Protein AF-A0A2G6LI74-F1 (afdb_monomer_lite)

Radius of gyration: 21.2 Å; chains: 1; bounding box: 73×62×39 Å

Sequence (199 aa):
MNKGLIIKKLVAVVMVAILTLSGVTACNYDTRSSGRSGTYQDDYLENPINEDFLQYENALMTSNQVLDLMIAKDAKKIADDYVLEEIKPLLTEADIAKVIKEAEAKYGKIVGYKPMQWGFEPRVENGKRDKTEFNKIIAEKYGDKKAGKKIPILFSVKIVEHENALVNYWFQFPADGEYTKLLGVFYKEKVGTRNVGQF

Foldseek 3Di:
DDPVVVVVVVVVVVVVVVPPPPPPPPLPLDPDAKDWPDDPQDLQDADADDPVCPLCVLLLVLVVVVVVCLLVLVLVCCLPFAADPLCSVVCDSVNSSCQSVVCCVVQNHFPWFDSRTKIKGKDKDQLVPDPPPLLVSQLVPQADPVVHSIFIKMWIWTFTDHPWATKIKTFIAGSPSNNRHTNDIHIDGDDDDDTPPDD

pLDDT: mean 79.66, std 21.57, range [34.22, 98.75]

Structure (mmCIF, N/CA/C/O backbone):
data_AF-A0A2G6LI74-F1
#
_entry.id   AF-A0A2G6LI74-F1
#
loop_
_atom_site.group_PDB
_atom_site.id
_atom_site.type_symbol
_atom_site.label_atom_id
_atom_site.label_alt_id
_atom_site.label_comp_id
_atom_site.label_asym_id
_atom_site.label_entity_id
_atom_site.label_seq_id
_atom_site.pdbx_PDB_ins_code
_atom_site.Cartn_x
_atom_site.Cartn_y
_atom_site.Cartn_z
_atom_site.occupancy
_atom_site.B_iso_or_equiv
_atom_site.auth_seq_id
_atom_site.auth_comp_id
_atom_site.auth_asym_id
_atom_site.auth_atom_id
_atom_site.pdbx_PDB_model_num
ATOM 1 N N . MET A 1 1 ? 43.984 -43.720 -13.160 1.00 49.66 1 MET A N 1
ATOM 2 C CA . MET A 1 1 ? 42.739 -42.917 -13.235 1.00 49.66 1 MET A CA 1
ATOM 3 C C . MET A 1 1 ? 42.897 -41.681 -12.360 1.00 49.66 1 MET A C 1
ATOM 5 O O . MET A 1 1 ? 43.011 -41.808 -11.148 1.00 49.66 1 MET A O 1
ATOM 9 N N . ASN A 1 2 ? 43.031 -40.508 -12.979 1.00 43.56 2 ASN A N 1
ATOM 10 C CA . ASN A 1 2 ? 43.544 -39.299 -12.333 1.00 43.56 2 ASN A CA 1
ATOM 11 C C . ASN A 1 2 ? 42.385 -38.458 -11.759 1.00 43.56 2 ASN A C 1
ATOM 13 O O . ASN A 1 2 ? 41.713 -37.733 -12.494 1.00 43.56 2 ASN A O 1
ATOM 17 N N . LYS A 1 3 ? 42.120 -38.587 -10.449 1.00 45.56 3 LYS A N 1
ATOM 18 C CA . LYS A 1 3 ? 40.975 -37.958 -9.753 1.00 45.56 3 LYS A CA 1
ATOM 19 C C . LYS A 1 3 ? 40.964 -36.418 -9.842 1.00 45.56 3 LYS A C 1
ATOM 21 O O . LYS A 1 3 ? 39.904 -35.814 -9.726 1.00 45.56 3 LYS A O 1
ATOM 26 N N . GLY A 1 4 ? 42.104 -35.784 -10.134 1.00 43.94 4 GLY A N 1
ATOM 27 C CA . GLY A 1 4 ? 42.213 -34.327 -10.301 1.00 43.94 4 GLY A CA 1
ATOM 28 C C . GLY A 1 4 ? 41.648 -33.768 -11.616 1.00 43.94 4 GLY A C 1
ATOM 29 O O . GLY A 1 4 ? 41.338 -32.580 -11.687 1.00 43.94 4 GLY A O 1
ATOM 30 N N . LEU A 1 5 ? 41.476 -34.595 -12.657 1.00 44.22 5 LEU A N 1
ATOM 31 C CA . LEU A 1 5 ? 40.984 -34.126 -13.963 1.00 44.22 5 LEU A CA 1
ATOM 32 C C . LEU A 1 5 ? 39.447 -34.032 -14.018 1.00 44.22 5 LEU A C 1
ATOM 34 O O . LEU A 1 5 ? 38.901 -33.230 -14.771 1.00 44.22 5 LEU A O 1
ATOM 38 N N . ILE A 1 6 ? 38.752 -34.822 -13.194 1.00 49.47 6 ILE A N 1
ATOM 39 C CA . ILE A 1 6 ? 37.282 -34.862 -13.137 1.00 49.47 6 ILE A CA 1
ATOM 40 C C . ILE A 1 6 ? 36.734 -33.618 -12.417 1.00 49.47 6 ILE A C 1
ATOM 42 O O . ILE A 1 6 ? 35.756 -33.027 -12.867 1.00 49.47 6 ILE A O 1
ATOM 46 N N . ILE A 1 7 ? 37.421 -33.145 -11.371 1.00 51.16 7 ILE A N 1
ATOM 47 C CA . ILE A 1 7 ? 36.993 -31.977 -10.582 1.00 51.16 7 ILE A CA 1
ATOM 48 C C . ILE A 1 7 ? 37.078 -30.681 -11.407 1.00 51.16 7 ILE A C 1
ATOM 50 O O . ILE A 1 7 ? 36.174 -29.853 -11.346 1.00 51.16 7 ILE A O 1
ATOM 54 N N . LYS A 1 8 ? 38.101 -30.525 -12.262 1.00 42.38 8 LYS A N 1
ATOM 55 C CA . LYS A 1 8 ? 38.238 -29.328 -13.116 1.00 42.38 8 LYS A CA 1
ATOM 56 C C . LYS A 1 8 ? 37.152 -29.221 -14.193 1.00 42.38 8 LYS A C 1
ATOM 58 O O . LYS A 1 8 ? 36.746 -28.112 -14.524 1.00 42.38 8 LYS A O 1
ATOM 63 N N . LYS A 1 9 ? 36.647 -30.350 -14.710 1.00 45.62 9 LYS A N 1
ATOM 64 C CA . LYS A 1 9 ? 35.526 -30.350 -15.666 1.00 45.62 9 LYS A CA 1
ATOM 65 C C . LYS A 1 9 ? 34.184 -30.062 -14.988 1.00 45.62 9 LYS A C 1
ATOM 67 O O . LYS A 1 9 ? 33.362 -29.378 -15.583 1.00 45.62 9 LYS A O 1
ATOM 72 N N . LEU A 1 10 ? 33.988 -30.505 -13.743 1.00 40.69 10 LEU A N 1
ATOM 73 C CA . LEU A 1 10 ? 32.755 -30.230 -12.997 1.00 40.69 10 LEU A CA 1
ATOM 74 C C . LEU A 1 10 ? 32.614 -28.739 -12.637 1.00 40.69 10 LEU A C 1
ATOM 76 O O . LEU A 1 10 ? 31.537 -28.171 -12.779 1.00 40.69 10 LEU A O 1
ATOM 80 N N . VAL A 1 11 ? 33.714 -28.080 -12.251 1.00 45.00 11 VAL A N 1
ATOM 81 C CA . VAL A 1 11 ? 33.708 -26.645 -11.899 1.00 45.00 11 VAL A CA 1
ATOM 82 C C . VAL A 1 11 ? 33.488 -25.750 -13.128 1.00 45.00 11 VAL A C 1
ATOM 84 O O . VAL A 1 11 ? 32.795 -24.740 -13.034 1.00 45.00 11 VAL A O 1
ATOM 87 N N . ALA A 1 12 ? 34.000 -26.138 -14.300 1.00 41.34 12 ALA A N 1
ATOM 88 C CA . ALA A 1 12 ? 33.766 -25.393 -15.539 1.00 41.34 12 ALA A CA 1
ATOM 89 C C . ALA A 1 12 ? 32.308 -25.496 -16.032 1.00 41.34 12 ALA A C 1
ATOM 91 O O . ALA A 1 12 ? 31.768 -24.517 -16.537 1.00 41.34 12 ALA A O 1
ATOM 92 N N . VAL A 1 13 ? 31.643 -26.643 -15.842 1.00 40.59 13 VAL A N 1
ATOM 93 C CA . VAL A 1 13 ? 30.227 -26.816 -16.225 1.00 40.59 13 VAL A CA 1
ATOM 94 C C . VAL A 1 13 ? 29.290 -26.035 -15.294 1.00 40.59 13 VAL A C 1
ATOM 96 O O . VAL A 1 13 ? 28.306 -25.469 -15.762 1.00 40.59 13 VAL A O 1
ATOM 99 N N . VAL A 1 14 ? 29.623 -25.913 -14.004 1.00 40.91 14 VAL A N 1
ATOM 100 C CA . VAL A 1 14 ? 28.821 -25.122 -13.052 1.00 40.91 14 VAL A CA 1
ATOM 101 C C . VAL A 1 14 ? 28.995 -23.612 -13.265 1.00 40.91 14 VAL A C 1
ATOM 103 O O . VAL A 1 14 ? 28.024 -22.877 -13.129 1.00 40.91 14 VAL A O 1
ATOM 106 N N . MET A 1 15 ? 30.172 -23.126 -13.683 1.00 34.81 15 MET A N 1
ATOM 107 C CA . MET A 1 15 ? 30.340 -21.694 -13.994 1.00 34.81 15 MET A CA 1
ATOM 108 C C . MET A 1 15 ? 29.714 -21.262 -15.328 1.00 34.81 15 MET A C 1
ATOM 110 O O . MET A 1 15 ? 29.297 -20.113 -15.450 1.00 34.81 15 MET A O 1
ATOM 114 N N . VAL A 1 16 ? 29.601 -22.153 -16.317 1.00 36.91 16 VAL A N 1
ATOM 115 C CA . VAL A 1 16 ? 28.959 -21.819 -17.605 1.00 36.91 16 VAL A CA 1
ATOM 116 C C . VAL A 1 16 ? 27.426 -21.844 -17.504 1.00 36.91 16 VAL A C 1
ATOM 118 O O . VAL A 1 16 ? 26.759 -21.133 -18.249 1.00 36.91 16 VAL A O 1
ATOM 121 N N . ALA A 1 17 ? 26.855 -22.557 -16.527 1.00 36.78 17 ALA A N 1
ATOM 122 C CA . ALA A 1 17 ? 25.413 -22.552 -16.260 1.00 36.78 17 ALA A CA 1
ATOM 123 C C . ALA A 1 17 ? 24.906 -21.289 -15.527 1.00 36.78 17 ALA A C 1
ATOM 125 O O . ALA A 1 17 ? 23.700 -21.075 -15.449 1.00 36.78 17 ALA A O 1
ATOM 126 N N . ILE A 1 18 ? 25.798 -20.436 -15.009 1.00 41.16 18 ILE A N 1
ATOM 127 C CA . ILE A 1 18 ? 25.421 -19.206 -14.282 1.00 41.16 18 ILE A CA 1
ATOM 128 C C . ILE A 1 18 ? 25.365 -17.979 -15.219 1.00 41.16 18 ILE A C 1
ATOM 130 O O . ILE A 1 18 ? 24.846 -16.930 -14.851 1.00 41.16 18 ILE A O 1
ATOM 134 N N . LEU A 1 19 ? 25.818 -18.103 -16.471 1.00 38.78 19 LEU A N 1
ATOM 135 C CA . LEU A 1 19 ? 25.937 -16.978 -17.412 1.00 38.78 19 LEU A CA 1
ATOM 136 C C . LEU A 1 19 ? 24.767 -16.809 -18.401 1.00 38.78 19 LEU A C 1
ATOM 138 O O . LEU A 1 19 ? 24.877 -16.012 -19.328 1.00 38.78 19 LEU A O 1
ATOM 142 N N . THR A 1 20 ? 23.632 -17.489 -18.202 1.00 43.81 20 THR A N 1
ATOM 143 C CA . THR A 1 20 ? 22.445 -17.349 -19.077 1.00 43.81 20 THR A CA 1
ATOM 144 C C . THR A 1 20 ? 21.156 -16.934 -18.360 1.00 43.81 20 THR A C 1
ATOM 146 O O . THR A 1 20 ? 20.076 -17.131 -18.909 1.00 43.81 20 THR A O 1
ATOM 149 N N . LEU A 1 21 ? 21.237 -16.336 -17.165 1.00 42.12 21 LEU A N 1
ATOM 150 C CA . LEU A 1 21 ? 20.074 -15.733 -16.486 1.00 42.12 21 LEU A CA 1
ATOM 151 C C . LEU A 1 21 ? 20.145 -14.211 -16.320 1.00 42.12 21 LEU A C 1
ATOM 153 O O . LEU A 1 21 ? 19.302 -13.628 -15.652 1.00 42.12 21 LEU A O 1
ATOM 157 N N . SER A 1 22 ? 21.042 -13.528 -17.030 1.00 45.06 22 SER A N 1
ATOM 158 C CA . SER A 1 22 ? 20.782 -12.147 -17.451 1.00 45.06 22 SER A CA 1
ATOM 159 C C . SER A 1 22 ? 19.896 -12.170 -18.698 1.00 45.06 22 SER A C 1
ATOM 161 O O . SER A 1 22 ? 20.234 -11.638 -19.756 1.00 45.06 22 SER A O 1
ATOM 163 N N . GLY A 1 23 ? 18.740 -12.831 -18.563 1.00 39.72 23 GLY A N 1
ATOM 164 C CA . GLY A 1 23 ? 17.601 -12.537 -19.404 1.00 39.72 23 GLY A CA 1
ATOM 165 C C . GLY A 1 23 ? 17.366 -11.049 -19.247 1.00 39.72 23 GLY A C 1
ATOM 166 O O . GLY A 1 23 ? 17.042 -10.573 -18.165 1.00 39.72 23 GLY A O 1
ATOM 167 N N . VAL A 1 24 ? 17.644 -10.314 -20.314 1.00 43.12 24 VAL A N 1
ATOM 168 C CA . VAL A 1 24 ? 17.207 -8.943 -20.483 1.00 43.12 24 VAL A CA 1
ATOM 169 C C . VAL A 1 24 ? 15.693 -8.993 -20.307 1.00 43.12 24 VAL A C 1
ATOM 171 O O . VAL A 1 24 ? 14.967 -9.295 -21.252 1.00 43.12 24 VAL A O 1
ATOM 174 N N . THR A 1 25 ? 15.208 -8.747 -19.090 1.00 47.75 25 THR A N 1
ATOM 175 C CA . THR A 1 25 ? 13.858 -8.254 -18.867 1.00 47.75 25 THR A CA 1
ATOM 176 C C . THR A 1 25 ? 13.850 -6.892 -19.532 1.00 47.75 25 THR A C 1
ATOM 178 O O . THR A 1 25 ? 14.105 -5.850 -18.937 1.00 47.75 25 THR A O 1
ATOM 181 N N . ALA A 1 26 ? 13.623 -6.898 -20.845 1.00 38.06 26 ALA A N 1
ATOM 182 C CA . ALA A 1 26 ? 12.977 -5.773 -21.467 1.00 38.06 26 ALA A CA 1
ATOM 183 C C . ALA A 1 26 ? 11.691 -5.615 -20.659 1.00 38.06 26 ALA A C 1
ATOM 185 O O . ALA A 1 26 ? 10.812 -6.472 -20.742 1.00 38.06 26 ALA A O 1
ATOM 186 N N . CYS A 1 27 ? 11.650 -4.604 -19.787 1.00 42.34 27 CYS A N 1
ATOM 187 C CA . CYS A 1 27 ? 10.440 -4.180 -19.109 1.00 42.34 27 CYS A CA 1
ATOM 188 C C . CYS A 1 27 ? 9.426 -3.875 -20.214 1.00 42.34 27 CYS A C 1
ATOM 190 O O . CYS A 1 27 ? 9.388 -2.767 -20.752 1.00 42.34 27 CYS A O 1
ATOM 192 N N . ASN A 1 28 ? 8.654 -4.882 -20.618 1.00 41.22 28 ASN A N 1
ATOM 193 C CA . ASN A 1 28 ? 7.446 -4.685 -21.384 1.00 41.22 28 ASN A CA 1
ATOM 194 C C . ASN A 1 28 ? 6.491 -4.039 -20.394 1.00 41.22 28 ASN A C 1
ATOM 196 O O . ASN A 1 28 ? 5.779 -4.716 -19.659 1.00 41.22 28 ASN A O 1
ATOM 200 N N . TYR A 1 29 ? 6.571 -2.712 -20.311 1.00 48.19 29 TYR A N 1
ATOM 201 C CA . TYR A 1 29 ? 5.593 -1.911 -19.608 1.00 48.19 29 TYR A CA 1
ATOM 202 C C . TYR A 1 29 ? 4.276 -2.108 -20.330 1.00 48.19 29 TYR A C 1
ATOM 204 O O . TYR A 1 29 ? 4.008 -1.476 -21.355 1.00 48.19 29 TYR A O 1
ATOM 212 N N . ASP A 1 30 ? 3.496 -3.057 -19.828 1.00 48.75 30 ASP A N 1
ATOM 213 C CA . ASP A 1 30 ? 2.191 -3.305 -20.379 1.00 48.75 30 ASP A CA 1
ATOM 214 C C . ASP A 1 30 ? 1.309 -2.098 -20.064 1.00 48.75 30 ASP A C 1
ATOM 216 O O . ASP A 1 30 ? 1.132 -1.700 -18.913 1.00 48.75 30 ASP A O 1
ATOM 220 N N . THR A 1 31 ? 0.802 -1.475 -21.122 1.00 48.94 31 THR A N 1
ATOM 221 C CA . THR A 1 31 ? -0.166 -0.375 -21.030 1.00 48.94 31 THR A CA 1
ATOM 222 C C . THR A 1 31 ? -1.597 -0.904 -20.910 1.00 48.94 31 THR A C 1
ATOM 224 O O . THR A 1 31 ? -2.543 -0.134 -21.090 1.00 48.94 31 THR A O 1
ATOM 227 N N . ARG A 1 32 ? -1.755 -2.210 -20.619 1.00 56.47 32 ARG A N 1
ATOM 228 C CA . ARG A 1 32 ? -3.017 -2.884 -20.294 1.00 56.47 32 ARG A CA 1
ATOM 229 C C . ARG A 1 32 ? -3.910 -2.012 -19.414 1.00 56.47 32 ARG A C 1
ATOM 231 O O . ARG A 1 32 ? -3.464 -1.351 -18.479 1.00 56.47 32 ARG A O 1
ATOM 238 N N . SER A 1 33 ? -5.200 -2.036 -19.738 1.00 75.88 33 SER A N 1
ATOM 239 C CA . SER A 1 33 ? -6.256 -1.410 -18.949 1.00 75.88 33 SER A CA 1
ATOM 240 C C . SER A 1 33 ? -6.237 -1.922 -17.511 1.00 75.88 33 SER A C 1
ATOM 242 O O . SER A 1 33 ? -5.898 -3.078 -17.265 1.00 75.88 33 SER A O 1
ATOM 244 N N . SER A 1 34 ? -6.635 -1.073 -16.566 1.00 88.62 34 SER A N 1
ATOM 245 C CA . SER A 1 34 ? -6.820 -1.475 -15.174 1.00 88.62 34 SER A CA 1
ATOM 246 C C . SER A 1 34 ? -7.770 -2.668 -15.031 1.00 88.62 34 SER A C 1
ATOM 248 O O . SER A 1 34 ? -8.672 -2.869 -15.845 1.00 88.62 34 SER A O 1
ATOM 250 N N . GLY A 1 35 ? -7.581 -3.444 -13.967 1.00 91.25 35 GLY A N 1
ATOM 251 C CA . GLY A 1 35 ? -8.413 -4.596 -13.627 1.00 91.25 35 GLY A CA 1
ATOM 252 C C . GLY A 1 35 ? -8.704 -4.660 -12.139 1.00 91.25 35 GLY A C 1
ATOM 253 O O . GLY A 1 35 ? -8.043 -4.001 -11.341 1.00 91.25 35 GLY A O 1
ATOM 254 N N . ARG A 1 36 ? -9.710 -5.443 -11.756 1.00 93.56 36 ARG A N 1
ATOM 255 C CA . ARG A 1 36 ? -10.049 -5.690 -10.353 1.00 93.56 36 ARG A CA 1
ATOM 256 C C . ARG A 1 36 ? -10.711 -7.048 -10.181 1.00 93.56 36 ARG A C 1
ATOM 258 O O . ARG A 1 36 ? -11.301 -7.568 -11.127 1.00 93.56 36 ARG A O 1
ATOM 265 N N . SER A 1 37 ? -10.672 -7.572 -8.965 1.00 92.50 37 SER A N 1
ATOM 266 C CA . SER A 1 37 ? -11.568 -8.635 -8.545 1.00 92.50 37 SER A CA 1
ATOM 267 C C . SER A 1 37 ? -12.996 -8.095 -8.411 1.00 92.50 37 SER A C 1
ATOM 269 O O . SER A 1 37 ? -13.224 -6.963 -7.986 1.00 92.50 37 SER A O 1
ATOM 271 N N . GLY A 1 38 ? -13.974 -8.92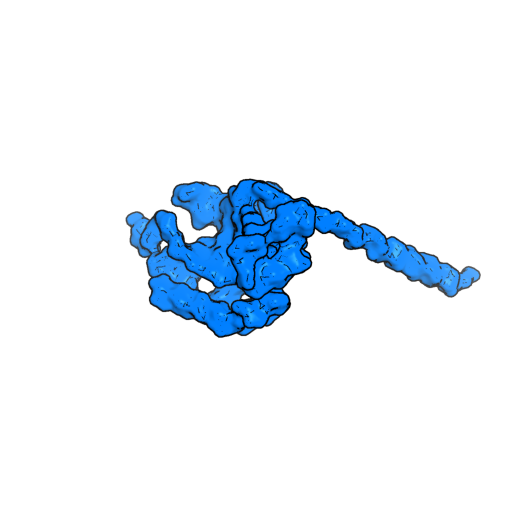3 -8.776 1.00 89.00 38 GLY A N 1
ATOM 272 C CA . GLY A 1 38 ? -15.384 -8.552 -8.701 1.00 89.00 38 GLY A CA 1
ATOM 273 C C . GLY A 1 38 ? -15.857 -7.693 -9.875 1.00 89.00 38 GLY A C 1
ATOM 274 O O . GLY A 1 38 ? -15.312 -7.737 -10.975 1.00 89.00 38 GLY A O 1
ATOM 275 N N . THR A 1 39 ? -16.934 -6.952 -9.645 1.00 85.00 39 THR A N 1
ATOM 276 C CA . THR A 1 39 ? -17.644 -6.149 -10.650 1.00 85.00 39 THR A CA 1
ATOM 277 C C . THR A 1 39 ? -17.624 -4.672 -10.265 1.00 85.00 39 THR A C 1
ATOM 279 O O . THR A 1 39 ? -17.162 -4.301 -9.191 1.00 85.00 39 THR A O 1
ATOM 282 N N . TYR A 1 40 ? -18.157 -3.796 -11.118 1.00 77.81 40 TYR A N 1
ATOM 283 C CA . TYR A 1 40 ? -18.343 -2.388 -10.747 1.00 77.81 40 TYR A CA 1
ATOM 284 C C . TYR A 1 40 ? -19.369 -2.194 -9.621 1.00 77.81 40 TYR A C 1
ATOM 286 O O . TYR A 1 40 ? -19.317 -1.192 -8.913 1.00 77.81 40 TYR A O 1
ATOM 294 N N . GLN A 1 41 ? -20.317 -3.120 -9.482 1.00 80.62 41 GLN A N 1
ATOM 295 C CA . GLN A 1 41 ? -21.372 -3.077 -8.473 1.00 80.62 41 GLN A CA 1
ATOM 296 C C . GLN A 1 41 ? -20.890 -3.620 -7.123 1.00 80.62 41 GLN A C 1
ATOM 298 O O . GLN A 1 41 ? -21.303 -3.115 -6.078 1.00 80.62 41 GLN A O 1
ATOM 303 N N . ASP A 1 42 ? -20.014 -4.624 -7.160 1.00 86.00 42 ASP A N 1
ATOM 304 C CA . ASP A 1 42 ? -19.393 -5.240 -5.991 1.00 86.00 42 ASP A CA 1
ATOM 305 C C . ASP A 1 42 ? -17.938 -5.612 -6.300 1.00 86.00 42 ASP A C 1
ATOM 307 O O . ASP A 1 42 ? -17.657 -6.630 -6.938 1.00 86.00 42 ASP A O 1
ATOM 311 N N . ASP A 1 43 ? -17.024 -4.742 -5.880 1.00 86.00 43 ASP A N 1
ATOM 312 C CA . ASP A 1 43 ? -15.577 -4.881 -6.027 1.00 86.00 43 ASP A CA 1
ATOM 313 C C . ASP A 1 43 ? -14.895 -5.410 -4.753 1.00 86.00 43 ASP A C 1
ATOM 315 O O . ASP A 1 43 ? -13.688 -5.661 -4.757 1.00 86.00 43 ASP A O 1
ATOM 319 N N . TYR A 1 44 ? -15.650 -5.657 -3.673 1.00 91.56 44 TYR A N 1
ATOM 320 C CA . TYR A 1 44 ? -15.128 -6.245 -2.436 1.00 91.56 44 TYR A CA 1
ATOM 321 C C . TYR A 1 44 ? -15.265 -7.774 -2.436 1.00 91.56 44 TYR A C 1
ATOM 323 O O . TYR A 1 44 ? -15.817 -8.391 -1.523 1.00 91.56 44 TYR A O 1
ATOM 331 N N . LEU A 1 45 ? -14.728 -8.406 -3.480 1.00 92.44 45 LEU A N 1
ATOM 332 C CA . LEU A 1 45 ? -14.804 -9.851 -3.690 1.00 92.44 45 LEU A CA 1
ATOM 333 C C . LEU A 1 45 ? -13.419 -10.477 -3.806 1.00 92.44 45 LEU A C 1
ATOM 335 O O . LEU A 1 45 ? -12.505 -9.898 -4.395 1.00 92.44 45 LEU A O 1
ATOM 339 N N . GLU A 1 46 ? -13.292 -11.688 -3.271 1.00 92.81 46 GLU A N 1
ATOM 340 C CA . GLU A 1 46 ? -12.118 -12.530 -3.479 1.00 92.81 46 GLU A CA 1
ATOM 341 C C . GLU A 1 46 ? -12.231 -13.246 -4.812 1.00 92.81 46 GLU A C 1
ATOM 343 O O . GLU A 1 46 ? -13.224 -13.922 -5.062 1.00 92.81 46 GLU A O 1
ATOM 348 N N . ASN A 1 47 ? -11.213 -13.099 -5.656 1.00 91.88 47 ASN A N 1
ATOM 349 C CA . ASN A 1 47 ? -11.098 -13.842 -6.901 1.00 91.88 47 ASN A CA 1
ATOM 350 C C . ASN A 1 47 ? -9.625 -14.130 -7.195 1.00 91.88 47 ASN A C 1
ATOM 352 O O . ASN A 1 47 ? -8.778 -13.276 -6.922 1.00 91.88 47 ASN A O 1
ATOM 356 N N . PRO A 1 48 ? -9.304 -15.288 -7.795 1.00 92.88 48 PRO A N 1
ATOM 357 C CA . PRO A 1 48 ? -7.958 -15.518 -8.297 1.00 92.88 48 PRO A CA 1
ATOM 358 C C . PRO A 1 48 ? -7.577 -14.414 -9.290 1.00 92.88 48 PRO A C 1
ATOM 360 O O . PRO A 1 48 ? -8.428 -13.877 -10.008 1.00 92.88 48 PRO A O 1
ATOM 363 N N . ILE A 1 49 ? -6.295 -14.058 -9.314 1.00 93.06 49 ILE A N 1
ATOM 364 C CA . ILE A 1 49 ? -5.769 -13.153 -10.334 1.00 93.06 49 ILE A CA 1
ATOM 365 C C . ILE A 1 49 ? -5.899 -13.866 -11.683 1.00 93.06 49 ILE A C 1
ATOM 367 O O . ILE A 1 49 ? -5.525 -15.031 -11.815 1.00 93.06 49 ILE A O 1
ATOM 371 N N . ASN A 1 50 ? -6.482 -13.188 -12.669 1.00 87.81 50 ASN A N 1
ATOM 372 C CA . ASN A 1 50 ? -6.618 -13.750 -14.009 1.00 87.81 50 ASN A CA 1
ATOM 373 C C . ASN A 1 50 ? -5.281 -13.669 -14.774 1.00 87.81 50 ASN A C 1
ATOM 375 O O . ASN A 1 50 ? -4.381 -12.921 -14.392 1.00 87.81 50 ASN A O 1
ATOM 379 N N . GLU A 1 51 ? -5.170 -14.406 -15.880 1.00 89.94 51 GLU A N 1
ATOM 380 C CA . GLU A 1 51 ? -3.943 -14.459 -16.692 1.00 89.94 51 GLU A CA 1
ATOM 381 C C . GLU A 1 51 ? -3.455 -13.079 -17.159 1.00 89.94 51 GLU A C 1
ATOM 383 O O . GLU A 1 51 ? -2.249 -12.854 -17.262 1.00 89.94 51 GLU A O 1
ATOM 388 N N . ASP A 1 52 ? -4.368 -12.124 -17.359 1.00 88.31 52 ASP A N 1
ATOM 389 C CA . ASP A 1 52 ? -4.028 -10.777 -17.818 1.00 88.31 52 ASP A CA 1
ATOM 390 C C . ASP A 1 52 ? -3.285 -9.938 -16.766 1.00 88.31 52 ASP A C 1
ATOM 392 O O . ASP A 1 52 ? -2.599 -8.971 -17.126 1.00 88.31 52 ASP A O 1
ATOM 396 N N . PHE A 1 53 ? -3.411 -10.303 -15.486 1.00 92.12 53 PHE A N 1
ATOM 397 C CA . PHE A 1 53 ? -2.851 -9.579 -14.345 1.00 92.12 53 PHE A CA 1
ATOM 398 C C . PHE A 1 53 ? -1.889 -10.416 -13.491 1.00 92.12 53 PHE A C 1
ATOM 400 O O . PHE A 1 53 ? -1.409 -9.910 -12.477 1.00 92.12 53 PHE A O 1
ATOM 407 N N . LEU A 1 54 ? -1.558 -11.655 -13.887 1.00 93.19 54 LEU A N 1
ATOM 408 C CA . LEU A 1 54 ? -0.648 -12.531 -13.129 1.00 93.19 54 LEU A CA 1
ATOM 409 C C . LEU A 1 54 ? 0.708 -11.875 -12.835 1.00 93.19 54 LEU A C 1
ATOM 411 O O . LEU A 1 54 ? 1.265 -12.091 -11.763 1.00 93.19 54 LEU A O 1
ATOM 415 N N . GLN A 1 55 ? 1.208 -11.006 -13.722 1.00 92.31 55 GLN A N 1
ATOM 416 C CA . GLN A 1 55 ? 2.453 -10.268 -13.475 1.00 92.31 55 GLN A CA 1
ATOM 417 C C . GLN A 1 55 ? 2.422 -9.353 -12.230 1.00 92.31 55 GLN A C 1
ATOM 419 O O . GLN A 1 55 ? 3.468 -8.868 -11.812 1.00 92.31 55 GLN A O 1
ATOM 424 N N . TYR A 1 56 ? 1.249 -9.088 -11.646 1.00 95.00 56 TYR A N 1
ATOM 425 C CA . TYR A 1 56 ? 1.075 -8.233 -10.467 1.00 95.00 56 TYR A CA 1
ATOM 426 C C . TYR A 1 56 ? 0.811 -9.022 -9.174 1.00 95.00 56 TYR A C 1
ATOM 428 O O . TYR A 1 56 ? 0.479 -8.424 -8.151 1.00 95.00 56 TYR A O 1
ATOM 436 N N . GLU A 1 57 ? 0.976 -10.348 -9.179 1.00 96.06 57 GLU A N 1
ATOM 437 C CA . GLU A 1 57 ? 0.777 -11.194 -7.994 1.00 96.06 57 GLU A CA 1
ATOM 438 C C . GLU A 1 57 ? 1.603 -10.726 -6.787 1.00 96.06 57 GLU A C 1
ATOM 440 O O . GLU A 1 57 ? 1.060 -10.543 -5.694 1.00 96.06 57 GLU A O 1
ATOM 445 N N . ASN A 1 58 ? 2.884 -10.413 -6.996 1.00 97.81 58 ASN A N 1
ATOM 446 C CA . ASN A 1 58 ? 3.739 -9.878 -5.936 1.00 97.81 58 ASN A CA 1
ATOM 447 C C . ASN A 1 58 ? 3.202 -8.560 -5.364 1.00 97.81 58 ASN A C 1
ATOM 449 O O . ASN A 1 58 ? 3.247 -8.363 -4.153 1.00 97.81 58 ASN A O 1
ATOM 453 N N . ALA A 1 59 ? 2.618 -7.689 -6.196 1.00 97.81 59 ALA A N 1
ATOM 454 C CA . ALA A 1 59 ? 2.026 -6.440 -5.724 1.00 97.81 59 ALA A CA 1
ATOM 455 C C . ALA A 1 59 ? 0.858 -6.705 -4.761 1.00 97.81 59 ALA A C 1
ATOM 457 O O . ALA A 1 59 ? 0.736 -6.021 -3.742 1.00 97.81 59 ALA A O 1
ATOM 458 N N . LEU A 1 60 ? 0.016 -7.711 -5.041 1.00 98.19 60 LEU A N 1
ATOM 459 C CA . LEU A 1 60 ? -1.048 -8.146 -4.128 1.00 98.19 60 LEU A CA 1
ATOM 460 C C . LEU A 1 60 ? -0.466 -8.690 -2.821 1.00 98.19 60 LEU A C 1
ATOM 462 O O . LEU A 1 60 ? -0.884 -8.261 -1.745 1.00 98.19 60 LEU A O 1
ATOM 466 N N . MET A 1 61 ? 0.510 -9.597 -2.908 1.00 98.31 61 MET A N 1
ATOM 467 C CA . MET A 1 61 ? 1.147 -10.198 -1.733 1.00 98.31 61 MET A CA 1
ATOM 468 C C . MET A 1 61 ? 1.793 -9.139 -0.837 1.00 98.31 61 MET A C 1
ATOM 470 O O . MET A 1 61 ? 1.535 -9.105 0.365 1.00 98.31 61 MET A O 1
ATOM 474 N N . THR A 1 62 ? 2.570 -8.231 -1.423 1.00 98.69 62 THR A N 1
ATOM 475 C CA . THR A 1 62 ? 3.205 -7.131 -0.699 1.00 98.69 62 THR A CA 1
ATOM 476 C C . THR A 1 62 ? 2.172 -6.174 -0.110 1.00 98.69 62 THR A C 1
ATOM 478 O O . THR A 1 62 ? 2.307 -5.778 1.043 1.00 98.69 62 THR A O 1
ATOM 481 N N . SER A 1 63 ? 1.098 -5.848 -0.838 1.00 98.69 63 SER A N 1
ATOM 482 C CA . SER A 1 63 ? 0.015 -5.010 -0.296 1.00 98.69 63 SER A CA 1
ATOM 483 C C . SER A 1 63 ? -0.643 -5.652 0.931 1.00 98.69 63 SER A C 1
ATOM 485 O O . SER A 1 63 ? -0.900 -4.963 1.914 1.00 98.69 63 SER A O 1
ATOM 487 N N . ASN A 1 64 ? -0.879 -6.969 0.903 1.00 98.75 64 ASN A N 1
ATOM 488 C CA . ASN A 1 64 ? -1.433 -7.714 2.038 1.00 98.75 64 ASN A CA 1
ATOM 489 C C . ASN A 1 64 ? -0.479 -7.692 3.243 1.00 98.75 64 ASN A C 1
ATOM 491 O O . ASN A 1 64 ? -0.888 -7.346 4.346 1.00 98.75 64 ASN A O 1
ATOM 495 N N . GLN A 1 65 ? 0.811 -7.958 3.024 1.00 98.75 65 GLN A N 1
ATOM 496 C CA . GLN A 1 65 ? 1.821 -7.908 4.087 1.00 98.75 65 GLN A CA 1
ATOM 497 C C . GLN A 1 65 ? 1.933 -6.515 4.716 1.00 98.75 65 GLN A C 1
ATOM 499 O O . GLN A 1 65 ? 2.056 -6.385 5.933 1.00 98.75 65 GLN A O 1
ATOM 504 N N . VAL A 1 66 ? 1.867 -5.458 3.904 1.00 98.75 66 VAL A N 1
ATOM 505 C CA . VAL A 1 66 ? 1.878 -4.083 4.410 1.00 98.75 66 VAL A CA 1
ATOM 506 C C . VAL A 1 66 ? 0.603 -3.791 5.200 1.00 98.75 66 VAL A C 1
ATOM 508 O O . VAL A 1 66 ? 0.700 -3.179 6.260 1.00 98.75 66 VAL A O 1
ATOM 511 N N . LEU A 1 67 ? -0.572 -4.262 4.765 1.00 98.69 67 LEU A N 1
ATOM 512 C CA . LEU A 1 67 ? -1.809 -4.144 5.549 1.00 98.69 67 LEU A CA 1
ATOM 513 C C . LEU A 1 67 ? -1.713 -4.856 6.900 1.00 98.69 67 LEU A C 1
ATOM 515 O O . LEU A 1 67 ? -2.105 -4.271 7.908 1.00 98.69 67 LEU A O 1
ATOM 519 N N . ASP A 1 68 ? -1.145 -6.061 6.950 1.00 98.69 68 ASP A N 1
ATOM 520 C CA . ASP A 1 68 ? -0.934 -6.788 8.208 1.00 98.69 68 ASP A CA 1
ATOM 521 C C . ASP A 1 68 ? -0.052 -5.979 9.173 1.00 98.69 68 ASP A C 1
ATOM 523 O O . ASP A 1 68 ? -0.342 -5.881 10.368 1.00 98.69 68 ASP A O 1
ATOM 527 N N . LEU A 1 69 ? 0.986 -5.317 8.653 1.00 98.69 69 LEU A N 1
ATOM 528 C CA . LEU A 1 69 ? 1.834 -4.419 9.440 1.00 98.69 69 LEU A CA 1
ATOM 529 C C . LEU A 1 69 ? 1.120 -3.124 9.843 1.00 98.69 69 LEU A C 1
ATOM 531 O O . LEU A 1 69 ? 1.348 -2.630 10.946 1.00 98.69 69 LEU A O 1
ATOM 535 N N . MET A 1 70 ? 0.233 -2.581 9.004 1.00 98.38 70 MET A N 1
ATOM 536 C CA . MET A 1 70 ? -0.600 -1.427 9.365 1.00 98.38 70 MET A CA 1
ATOM 537 C C . MET A 1 70 ? -1.562 -1.779 10.505 1.00 98.38 70 MET A C 1
ATOM 539 O O . MET A 1 70 ? -1.697 -0.996 11.444 1.00 98.38 70 MET A O 1
ATOM 543 N N . ILE A 1 71 ? -2.164 -2.973 10.470 1.00 98.25 71 ILE A N 1
ATOM 544 C CA . ILE A 1 71 ? -3.005 -3.518 11.549 1.00 98.25 71 ILE A CA 1
ATOM 545 C C . ILE A 1 71 ? -2.183 -3.688 12.834 1.00 98.25 71 ILE A C 1
ATOM 547 O O . ILE A 1 71 ? -2.628 -3.293 13.913 1.00 98.25 71 ILE A O 1
ATOM 551 N N . ALA A 1 72 ? -0.958 -4.208 12.721 1.00 98.19 72 ALA A N 1
ATOM 552 C CA . ALA A 1 72 ? -0.016 -4.333 13.835 1.00 98.19 72 ALA A CA 1
ATOM 553 C C . ALA A 1 72 ? 0.595 -2.991 14.291 1.00 98.19 72 ALA A C 1
ATOM 555 O O . ALA A 1 72 ? 1.284 -2.946 15.310 1.00 98.19 72 ALA A O 1
ATOM 556 N N . LYS A 1 73 ? 0.332 -1.898 13.562 1.00 98.06 73 LYS A N 1
ATOM 557 C CA . LYS A 1 73 ? 0.888 -0.551 13.775 1.00 98.06 73 LYS A CA 1
ATOM 558 C C . LYS A 1 73 ? 2.416 -0.494 13.710 1.00 98.06 73 LYS A C 1
ATOM 560 O O . LYS A 1 73 ? 3.033 0.385 14.308 1.00 98.06 73 LYS A O 1
ATOM 565 N N . ASP A 1 74 ? 3.027 -1.393 12.945 1.00 98.56 74 ASP A N 1
ATOM 566 C CA . ASP A 1 74 ? 4.476 -1.477 12.766 1.00 98.56 74 ASP A CA 1
ATOM 567 C C . ASP A 1 74 ? 4.936 -0.620 11.574 1.00 98.56 74 ASP A C 1
ATOM 569 O O . ASP A 1 74 ? 5.400 -1.105 10.538 1.00 98.56 74 ASP A O 1
ATOM 573 N N . ALA A 1 75 ? 4.767 0.699 11.713 1.00 98.25 75 ALA A N 1
ATOM 574 C CA . ALA A 1 75 ? 5.164 1.667 10.689 1.00 98.25 75 ALA A CA 1
ATOM 575 C C . ALA A 1 75 ? 6.670 1.618 10.396 1.00 98.25 75 ALA A C 1
ATOM 577 O O . ALA A 1 75 ? 7.083 1.838 9.255 1.00 98.25 75 ALA A O 1
ATOM 578 N N . LYS A 1 76 ? 7.480 1.288 11.409 1.00 98.31 76 LYS A N 1
ATOM 579 C CA . LYS A 1 76 ? 8.927 1.153 11.272 1.00 98.31 76 LYS A CA 1
ATOM 580 C C . LYS A 1 76 ? 9.277 0.026 10.309 1.00 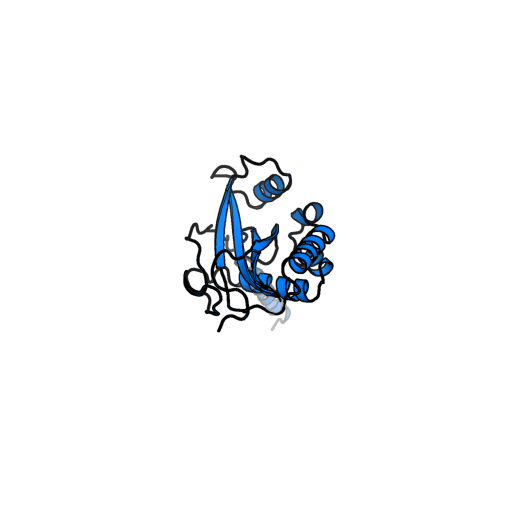98.31 76 LYS A C 1
ATOM 582 O O . LYS A 1 76 ? 10.045 0.241 9.377 1.00 98.31 76 LYS A O 1
ATOM 587 N N . LYS A 1 77 ? 8.692 -1.160 10.492 1.00 98.50 77 LYS A N 1
ATOM 588 C CA . LYS A 1 77 ? 8.952 -2.299 9.610 1.00 98.50 77 LYS A CA 1
ATOM 589 C C . LYS A 1 77 ? 8.483 -2.043 8.182 1.00 98.50 77 LYS A C 1
ATOM 591 O O . LYS A 1 77 ? 9.171 -2.433 7.246 1.00 98.50 77 LYS A O 1
ATOM 596 N N . ILE A 1 78 ? 7.369 -1.331 7.993 1.00 98.44 78 ILE A N 1
ATOM 597 C CA . ILE A 1 78 ? 6.947 -0.884 6.655 1.00 98.44 78 ILE A CA 1
ATOM 598 C C . ILE A 1 78 ? 8.018 0.031 6.039 1.00 98.44 78 ILE A C 1
ATOM 600 O O . ILE A 1 78 ? 8.434 -0.193 4.901 1.00 98.44 78 ILE A O 1
ATOM 604 N N . ALA A 1 79 ? 8.489 1.030 6.790 1.00 97.69 79 ALA A N 1
ATOM 605 C CA . ALA A 1 79 ? 9.506 1.973 6.331 1.00 97.69 79 ALA A CA 1
ATOM 606 C C . ALA A 1 79 ? 10.834 1.283 5.986 1.00 97.69 79 ALA A C 1
ATOM 608 O O . ALA A 1 79 ? 11.440 1.591 4.965 1.00 97.69 79 ALA A O 1
ATOM 609 N N . ASP A 1 80 ? 11.278 0.332 6.805 1.00 97.62 80 ASP A N 1
ATOM 610 C CA . ASP A 1 80 ? 12.553 -0.358 6.618 1.00 97.62 80 ASP A CA 1
ATOM 611 C C . ASP A 1 80 ? 12.495 -1.386 5.481 1.00 97.62 80 ASP A C 1
ATOM 613 O O . ASP A 1 80 ? 13.372 -1.400 4.609 1.00 97.62 80 ASP A O 1
ATOM 617 N N . ASP A 1 81 ? 11.463 -2.234 5.483 1.00 98.00 81 ASP A N 1
ATOM 618 C CA . ASP A 1 81 ? 11.433 -3.452 4.673 1.00 98.00 81 ASP A CA 1
ATOM 619 C C . ASP A 1 81 ? 10.679 -3.267 3.359 1.00 98.00 81 ASP A C 1
ATOM 621 O O . ASP A 1 81 ? 10.966 -3.980 2.398 1.00 98.00 81 ASP A O 1
ATOM 625 N N . TYR A 1 82 ? 9.746 -2.317 3.279 1.00 97.94 82 TYR A N 1
ATOM 626 C CA . TYR A 1 82 ? 8.855 -2.190 2.126 1.00 97.94 82 TYR A CA 1
ATOM 627 C C . TYR A 1 82 ? 9.009 -0.879 1.376 1.00 97.94 82 TYR A C 1
ATOM 629 O O . TYR A 1 82 ? 8.723 -0.862 0.188 1.00 97.94 82 TYR A O 1
ATOM 637 N N . VAL A 1 83 ? 9.498 0.204 1.979 1.00 96.38 83 VAL A N 1
ATOM 638 C CA . VAL A 1 83 ? 9.766 1.433 1.216 1.00 96.38 83 VAL A CA 1
ATOM 639 C C . VAL A 1 83 ? 11.013 1.254 0.355 1.00 96.38 83 VAL A C 1
ATOM 641 O O . VAL A 1 83 ? 12.036 0.722 0.795 1.00 96.38 83 VAL A O 1
ATOM 644 N N . LEU A 1 84 ? 10.923 1.697 -0.897 1.00 93.69 84 LEU A N 1
ATOM 645 C CA . LEU A 1 84 ? 12.049 1.716 -1.817 1.00 93.69 84 LEU A CA 1
ATOM 646 C C . LEU A 1 84 ? 13.184 2.578 -1.237 1.00 93.69 84 LEU A C 1
ATOM 648 O O . LEU A 1 84 ? 12.948 3.724 -0.860 1.00 93.69 84 LEU A O 1
ATOM 652 N N . GLU A 1 85 ? 14.411 2.044 -1.199 1.00 92.19 85 GLU A N 1
ATOM 653 C CA . GLU A 1 85 ? 15.566 2.687 -0.546 1.00 92.19 85 GLU A CA 1
ATOM 654 C C . GLU A 1 85 ? 15.755 4.147 -0.964 1.00 92.19 85 GLU A C 1
ATOM 656 O O . GLU A 1 85 ? 15.959 5.018 -0.122 1.00 92.19 85 GLU A O 1
ATOM 661 N N . GLU A 1 86 ? 15.621 4.438 -2.259 1.00 89.06 86 GLU A N 1
ATOM 662 C CA . GLU A 1 86 ? 15.812 5.793 -2.772 1.00 89.06 86 GLU A CA 1
ATOM 663 C C . GLU A 1 86 ? 14.725 6.783 -2.322 1.00 89.06 86 GLU A C 1
ATOM 665 O O . GLU A 1 86 ? 14.950 7.991 -2.345 1.00 89.06 86 GLU A O 1
ATOM 670 N N . ILE A 1 87 ? 13.557 6.293 -1.901 1.00 89.25 87 ILE A N 1
ATOM 671 C CA . ILE A 1 87 ? 12.413 7.105 -1.466 1.00 89.25 87 ILE A CA 1
ATOM 672 C C . ILE A 1 87 ? 12.314 7.208 0.058 1.00 89.25 87 ILE A C 1
ATOM 674 O O . ILE A 1 87 ? 11.626 8.100 0.549 1.00 89.25 87 ILE A O 1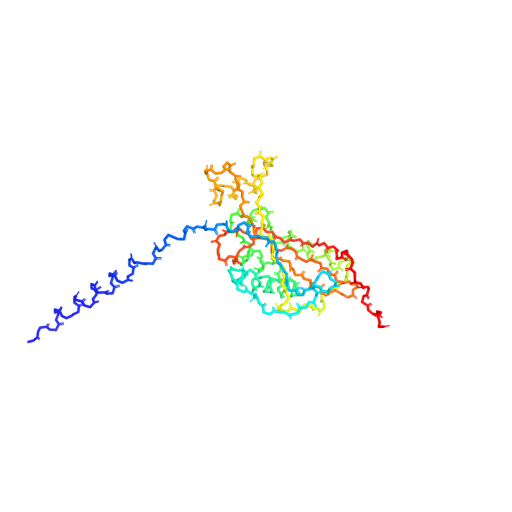
ATOM 678 N N . LYS A 1 88 ? 13.063 6.412 0.831 1.00 91.00 88 LYS A N 1
ATOM 679 C CA . LYS A 1 88 ? 13.093 6.505 2.306 1.00 91.00 88 LYS A CA 1
ATOM 680 C C . LYS A 1 88 ? 13.330 7.922 2.865 1.00 91.00 88 LYS A C 1
ATOM 682 O O . LYS A 1 88 ? 12.712 8.249 3.875 1.00 91.00 88 LYS A O 1
ATOM 687 N N . PRO A 1 89 ? 14.144 8.805 2.243 1.00 88.94 89 PRO A N 1
ATOM 688 C CA . PRO A 1 89 ? 14.277 10.192 2.707 1.00 88.94 89 PRO A CA 1
ATOM 689 C C . PRO A 1 89 ? 13.007 11.046 2.546 1.00 88.94 89 PRO A C 1
ATOM 691 O O . PRO A 1 89 ? 12.905 12.103 3.162 1.00 88.94 89 PRO A O 1
ATOM 694 N N . LEU A 1 90 ? 12.076 10.625 1.685 1.00 86.44 90 LEU A N 1
ATOM 695 C CA . LEU A 1 90 ? 10.839 11.335 1.341 1.00 86.44 90 LEU A CA 1
ATOM 696 C C . LEU A 1 90 ? 9.583 10.675 1.928 1.00 86.44 90 LEU A C 1
ATOM 698 O O . LEU A 1 90 ? 8.557 11.337 2.044 1.00 86.44 90 LEU A O 1
ATOM 702 N N . LEU A 1 91 ? 9.659 9.384 2.257 1.00 90.75 91 LEU A N 1
ATOM 703 C CA . LEU A 1 91 ? 8.589 8.603 2.865 1.00 90.75 91 LEU A CA 1
ATOM 704 C C . LEU A 1 91 ? 9.136 7.917 4.115 1.00 90.75 91 LEU A C 1
ATOM 706 O O . LEU A 1 91 ? 9.706 6.826 4.054 1.00 90.75 91 LEU A O 1
ATOM 710 N N . THR A 1 92 ? 8.988 8.596 5.244 1.00 93.19 92 THR A N 1
ATOM 711 C CA . THR A 1 92 ? 9.558 8.169 6.521 1.00 93.19 92 THR A CA 1
ATOM 712 C C . THR A 1 92 ? 8.592 7.286 7.312 1.00 93.19 92 THR A C 1
ATOM 714 O O . THR A 1 92 ? 7.393 7.219 7.031 1.00 93.19 92 THR A O 1
ATOM 717 N N . GLU A 1 93 ? 9.097 6.655 8.376 1.00 97.06 93 GLU A N 1
ATOM 718 C CA . GLU A 1 93 ? 8.261 5.991 9.386 1.00 97.06 93 GLU A CA 1
ATOM 719 C C . GLU A 1 93 ? 7.145 6.914 9.900 1.00 97.06 93 GLU A C 1
ATOM 721 O O . GLU A 1 93 ? 6.001 6.482 10.044 1.00 97.06 93 GLU A O 1
ATOM 726 N N . ALA A 1 94 ? 7.452 8.195 10.136 1.00 97.12 94 ALA A N 1
ATOM 727 C CA . ALA A 1 94 ? 6.481 9.161 10.639 1.00 97.12 94 ALA A CA 1
ATOM 728 C C . ALA A 1 94 ? 5.349 9.421 9.632 1.00 97.12 94 ALA A C 1
ATOM 730 O O . ALA A 1 94 ? 4.193 9.557 10.037 1.00 97.12 94 ALA A O 1
ATOM 731 N N . ASP A 1 95 ? 5.658 9.444 8.334 1.00 95.12 95 ASP A N 1
ATOM 732 C CA . ASP A 1 95 ? 4.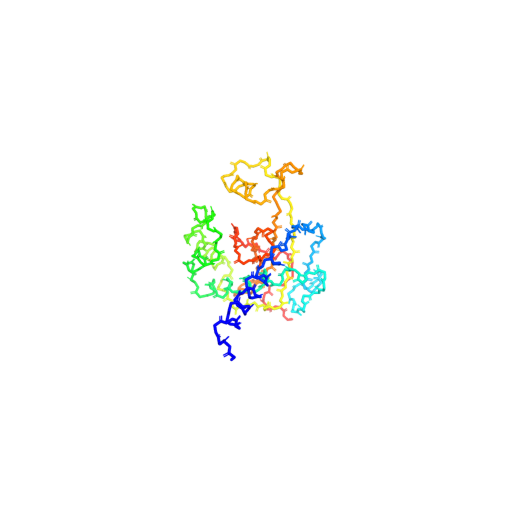660 9.612 7.276 1.00 95.12 95 ASP A CA 1
ATOM 733 C C . ASP A 1 95 ? 3.733 8.394 7.193 1.00 95.12 95 ASP A C 1
ATOM 735 O O . ASP A 1 95 ? 2.512 8.542 7.145 1.00 95.12 95 ASP A O 1
ATOM 739 N N . ILE A 1 96 ? 4.288 7.180 7.273 1.00 97.56 96 ILE A N 1
ATOM 740 C CA . ILE A 1 96 ? 3.501 5.937 7.291 1.00 97.56 96 ILE A CA 1
ATOM 741 C C . ILE A 1 96 ? 2.618 5.870 8.543 1.00 97.56 96 ILE A C 1
ATOM 743 O O . ILE A 1 96 ? 1.418 5.599 8.450 1.00 97.56 96 ILE A O 1
ATOM 747 N N . ALA A 1 97 ? 3.181 6.166 9.717 1.00 98.19 97 ALA A N 1
ATOM 748 C CA . ALA A 1 97 ? 2.437 6.198 10.973 1.00 98.19 97 ALA A CA 1
ATOM 749 C C . ALA A 1 97 ? 1.301 7.230 10.932 1.00 98.19 97 ALA A C 1
ATOM 751 O O . ALA A 1 97 ? 0.210 6.981 11.452 1.00 98.19 97 ALA A O 1
ATOM 752 N N . LYS A 1 98 ? 1.530 8.376 10.278 1.00 97.62 98 LYS A N 1
ATOM 753 C CA . LYS A 1 98 ? 0.509 9.399 10.056 1.00 97.62 98 LYS A CA 1
ATOM 754 C C . LYS A 1 98 ? -0.640 8.866 9.200 1.00 97.62 98 LYS A C 1
ATOM 756 O O . LYS A 1 98 ? -1.784 9.031 9.611 1.00 97.62 98 LYS A O 1
ATOM 761 N N . VAL A 1 99 ? -0.363 8.177 8.090 1.00 97.12 99 VAL A N 1
ATOM 762 C CA . VAL A 1 99 ? -1.404 7.562 7.240 1.00 97.12 99 VAL A CA 1
ATOM 763 C C . VAL A 1 99 ? -2.284 6.602 8.046 1.00 97.12 99 VAL A C 1
ATOM 765 O O . VAL A 1 99 ? -3.509 6.689 7.973 1.00 97.12 99 VAL A O 1
ATOM 768 N N . ILE A 1 100 ? -1.680 5.723 8.856 1.00 97.69 100 ILE A N 1
ATOM 769 C CA . ILE A 1 100 ? -2.418 4.785 9.722 1.00 97.69 100 ILE A CA 1
ATOM 770 C C . ILE A 1 100 ? -3.290 5.559 10.718 1.00 97.69 100 ILE A C 1
ATOM 772 O O . ILE A 1 100 ? -4.495 5.327 10.808 1.00 97.69 100 ILE A O 1
ATOM 776 N N . LYS A 1 101 ? -2.693 6.514 11.440 1.00 98.12 101 LYS A N 1
ATO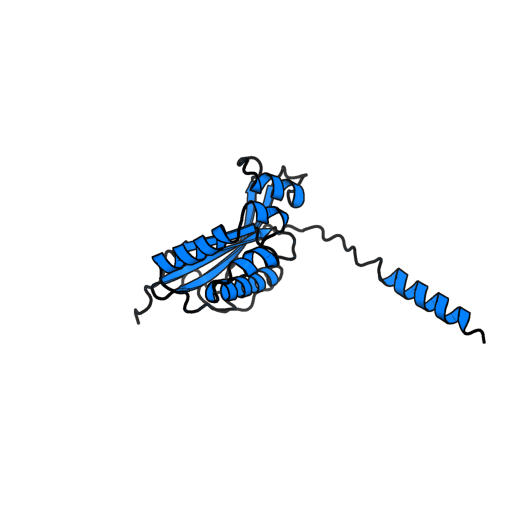M 777 C CA . LYS A 1 101 ? -3.377 7.299 12.473 1.00 98.12 101 LYS A CA 1
ATOM 778 C C . LYS A 1 101 ? -4.545 8.110 11.914 1.00 98.12 101 LYS A C 1
ATOM 780 O O . LYS A 1 101 ? -5.597 8.165 12.543 1.00 98.12 101 LYS A O 1
ATOM 785 N N . GLU A 1 102 ? -4.367 8.765 10.771 1.00 97.69 102 GLU A N 1
ATOM 786 C CA . GLU A 1 102 ? -5.411 9.585 10.152 1.00 97.69 102 GLU A CA 1
ATOM 787 C C . GLU A 1 102 ? -6.560 8.723 9.610 1.00 97.69 102 GLU A C 1
ATOM 789 O O . GLU A 1 102 ? -7.725 9.102 9.761 1.00 97.69 102 GLU A O 1
ATOM 794 N N . ALA A 1 103 ? -6.262 7.541 9.057 1.00 96.94 103 ALA A N 1
ATOM 795 C CA . ALA A 1 103 ? -7.288 6.587 8.648 1.00 96.94 103 ALA A CA 1
ATOM 796 C C . ALA A 1 103 ? -8.097 6.082 9.851 1.00 96.94 103 ALA A C 1
ATOM 798 O O . ALA A 1 103 ? -9.326 6.119 9.813 1.00 96.94 103 ALA A O 1
ATOM 799 N N . GLU A 1 104 ? -7.427 5.683 10.939 1.00 97.44 104 GLU A N 1
ATOM 800 C CA . GLU A 1 104 ? -8.101 5.229 12.162 1.00 97.44 104 GLU A CA 1
ATOM 801 C C . GLU A 1 104 ? -8.933 6.335 12.815 1.00 97.44 104 GLU A C 1
ATOM 803 O O . GLU A 1 104 ? -10.053 6.091 13.257 1.00 97.44 104 GLU A O 1
ATOM 808 N N . ALA A 1 105 ? -8.417 7.565 12.851 1.00 97.50 105 ALA A N 1
ATOM 809 C CA . ALA A 1 105 ? -9.147 8.703 13.398 1.00 97.50 105 ALA A CA 1
ATOM 810 C C . ALA A 1 105 ? -10.423 9.013 12.601 1.00 97.50 105 ALA A C 1
ATOM 812 O O . ALA A 1 105 ? -11.403 9.478 13.182 1.00 97.50 105 ALA A O 1
ATOM 813 N N . LYS A 1 106 ? -10.417 8.771 11.283 1.00 96.81 106 LYS A N 1
ATOM 814 C CA . LYS A 1 106 ? -11.559 9.061 10.411 1.00 96.81 106 LYS A CA 1
ATOM 815 C C . LYS A 1 106 ? -12.563 7.908 10.325 1.00 96.81 106 LYS A C 1
ATOM 817 O O . LYS A 1 106 ? -13.762 8.167 10.323 1.00 96.81 106 LYS A O 1
ATOM 822 N N . TYR A 1 107 ? -12.098 6.663 10.228 1.00 96.25 107 TYR A N 1
ATOM 823 C CA . TYR A 1 107 ? -12.952 5.507 9.920 1.00 96.25 107 TYR A CA 1
ATOM 824 C C . TYR A 1 107 ? -12.983 4.443 11.022 1.00 96.25 107 TYR A C 1
ATOM 826 O O . TYR A 1 107 ? -13.728 3.473 10.907 1.00 96.25 107 TYR A O 1
ATOM 834 N N . GLY A 1 108 ? -12.249 4.627 12.119 1.00 97.25 108 GLY A N 1
ATOM 835 C CA . GLY A 1 108 ? -12.056 3.609 13.153 1.00 97.25 108 GLY A CA 1
ATOM 836 C C . GLY A 1 108 ? -10.954 2.617 12.791 1.00 97.25 108 GLY A C 1
ATOM 837 O O . GLY A 1 108 ? -10.312 2.730 11.745 1.00 97.25 108 GLY A O 1
ATOM 838 N N . LYS A 1 109 ? -10.694 1.650 13.669 1.00 97.44 109 LYS A N 1
ATOM 839 C CA . LYS A 1 109 ? -9.625 0.658 13.465 1.00 97.44 109 LYS A CA 1
ATOM 840 C C . LYS A 1 109 ? -9.904 -0.220 12.249 1.00 97.44 109 LYS A C 1
ATOM 842 O O . LYS A 1 109 ? -11.060 -0.450 11.903 1.00 97.44 109 LYS A O 1
ATOM 847 N N . ILE A 1 110 ? -8.842 -0.743 11.637 1.00 97.25 110 ILE A N 1
ATOM 848 C CA . ILE A 1 110 ? -8.967 -1.813 10.642 1.00 97.25 110 ILE A CA 1
ATOM 849 C C . ILE A 1 110 ? -9.465 -3.070 11.362 1.00 97.25 110 ILE A C 1
ATOM 851 O O . ILE A 1 110 ? -8.867 -3.491 12.353 1.00 97.25 110 ILE A O 1
ATOM 855 N N . VAL A 1 111 ? -10.543 -3.666 10.858 1.00 96.50 111 VAL A N 1
ATOM 856 C CA . VAL A 1 111 ? -11.120 -4.913 11.388 1.00 96.50 111 VAL A CA 1
ATOM 857 C C . VAL A 1 111 ? -10.865 -6.107 10.474 1.00 96.50 111 VAL A C 1
ATOM 859 O O . VAL A 1 111 ? -10.881 -7.245 10.938 1.00 96.50 111 VAL A O 1
ATOM 862 N N . GLY A 1 112 ? -10.577 -5.868 9.193 1.00 95.94 112 GLY A N 1
ATOM 863 C CA . GLY A 1 112 ? -10.242 -6.931 8.259 1.00 95.94 112 GLY A CA 1
ATOM 864 C C . GLY A 1 112 ? -10.073 -6.456 6.823 1.00 95.94 112 GLY A C 1
ATOM 865 O O . GLY A 1 112 ? -10.304 -5.299 6.479 1.00 95.94 112 GLY A O 1
ATOM 866 N N . TYR A 1 113 ? -9.650 -7.379 5.973 1.00 97.81 113 TYR A N 1
ATOM 867 C CA . TYR A 1 113 ? -9.653 -7.231 4.524 1.00 97.81 113 TYR A CA 1
ATOM 868 C C . TYR A 1 113 ? -9.714 -8.622 3.888 1.00 97.81 113 TYR A C 1
ATOM 870 O O . TYR A 1 113 ? -9.501 -9.639 4.548 1.00 97.81 113 TYR A O 1
ATOM 878 N N . LYS A 1 114 ? -9.994 -8.667 2.587 1.00 97.75 114 LYS A N 1
ATOM 879 C CA . LYS A 1 114 ? -10.011 -9.895 1.787 1.00 97.75 114 LYS A CA 1
ATOM 880 C C . LYS A 1 114 ? -8.638 -10.111 1.127 1.00 97.75 114 LYS A C 1
ATOM 882 O O . LYS A 1 114 ? -8.269 -9.299 0.265 1.00 97.75 114 LYS A O 1
ATOM 887 N N . PRO A 1 115 ? -7.859 -11.152 1.486 1.00 97.69 115 PRO A N 1
ATOM 888 C CA . PRO A 1 115 ? -6.524 -11.370 0.924 1.00 97.69 115 PRO A CA 1
ATOM 889 C C . PRO A 1 115 ? -6.512 -11.482 -0.599 1.00 97.69 115 PRO A C 1
ATOM 891 O O . PRO A 1 115 ? -5.637 -10.895 -1.235 1.00 97.69 115 PRO A O 1
ATOM 894 N N . MET A 1 116 ? -7.522 -12.136 -1.182 1.00 97.50 116 MET A N 1
ATOM 895 C CA . MET A 1 116 ? -7.643 -12.328 -2.633 1.00 97.50 116 MET A CA 1
ATOM 896 C C . MET A 1 116 ? -8.520 -11.274 -3.328 1.00 97.50 116 MET A C 1
ATOM 898 O O . MET A 1 116 ? -8.911 -11.453 -4.480 1.00 97.50 116 MET A O 1
ATOM 902 N N . GLN A 1 117 ? -8.853 -10.170 -2.655 1.00 96.88 117 GLN A N 1
ATOM 903 C CA . GLN A 1 117 ? -9.403 -8.989 -3.324 1.00 96.88 117 GLN A CA 1
ATOM 904 C C . GLN A 1 117 ? -8.255 -8.177 -3.931 1.00 96.88 117 GLN A C 1
ATOM 906 O O . GLN A 1 117 ? -7.255 -7.934 -3.261 1.00 96.88 117 GLN A O 1
ATOM 911 N N . TRP A 1 118 ? -8.372 -7.744 -5.181 1.00 96.88 118 TRP A N 1
ATOM 912 C CA . TRP A 1 118 ? -7.321 -6.975 -5.844 1.00 96.88 118 TRP A CA 1
ATOM 913 C C . TRP A 1 118 ? -7.893 -5.925 -6.792 1.00 96.88 118 TRP A C 1
ATOM 915 O O . TRP A 1 118 ? -8.983 -6.073 -7.338 1.00 96.88 118 TRP A O 1
ATOM 925 N N . GLY A 1 119 ? -7.138 -4.854 -6.999 1.00 95.75 119 GLY A N 1
ATOM 926 C CA . GLY A 1 119 ? -7.371 -3.854 -8.030 1.00 95.75 119 GLY A CA 1
ATOM 927 C C . GLY A 1 119 ? -6.022 -3.386 -8.544 1.00 95.75 119 GLY A C 1
ATOM 928 O O . GLY A 1 119 ? -5.208 -2.922 -7.758 1.00 95.75 119 GLY A O 1
ATOM 929 N N . PHE A 1 120 ? -5.757 -3.526 -9.835 1.00 95.38 120 PHE A N 1
ATOM 930 C CA . PHE A 1 120 ? -4.492 -3.129 -10.436 1.00 95.38 120 PHE A CA 1
ATOM 931 C C . PHE A 1 120 ? -4.719 -2.006 -11.429 1.00 95.38 120 PHE A C 1
ATOM 933 O O . PHE A 1 120 ? -5.494 -2.134 -12.378 1.00 95.38 120 PHE A O 1
ATOM 940 N N . GLU A 1 121 ? -4.020 -0.899 -11.215 1.00 92.50 121 GLU A N 1
ATOM 941 C CA . GLU A 1 121 ? -4.072 0.260 -12.093 1.00 92.50 121 GLU A CA 1
ATOM 942 C C . GLU A 1 121 ? -2.653 0.649 -12.516 1.00 92.50 121 GLU A C 1
ATOM 944 O O . GLU A 1 121 ? -2.012 1.471 -11.850 1.00 92.50 121 GLU A O 1
ATOM 949 N N . PRO A 1 122 ? -2.125 0.064 -13.607 1.00 89.75 122 PRO A N 1
ATOM 950 C CA . PRO A 1 122 ? -0.891 0.548 -14.204 1.00 89.75 122 PRO A CA 1
ATOM 951 C C . PRO A 1 122 ? -1.121 1.962 -14.744 1.00 89.75 122 PRO A C 1
ATOM 953 O O . PRO A 1 122 ? -2.114 2.249 -15.418 1.00 89.75 122 PRO A O 1
ATOM 956 N N . ARG A 1 123 ? -0.210 2.879 -14.426 1.00 85.31 123 ARG A N 1
ATOM 957 C CA . ARG A 1 123 ? -0.266 4.269 -14.875 1.00 85.31 123 ARG A CA 1
ATOM 958 C C . ARG A 1 123 ? 1.091 4.731 -15.365 1.00 85.31 123 ARG A C 1
ATOM 960 O O . ARG A 1 123 ? 2.139 4.224 -14.977 1.00 85.31 123 ARG A O 1
ATOM 967 N N . VAL A 1 124 ? 1.048 5.750 -16.213 1.00 76.62 124 VAL A N 1
ATOM 968 C CA . VAL A 1 124 ? 2.239 6.452 -16.670 1.00 76.62 124 VAL A CA 1
ATOM 969 C C . VAL A 1 124 ? 2.154 7.891 -16.201 1.00 76.62 124 VAL A C 1
ATOM 971 O O . VAL A 1 124 ? 1.338 8.669 -16.697 1.00 76.62 124 VAL A O 1
ATOM 974 N N . GLU A 1 125 ? 3.010 8.253 -15.255 1.00 69.31 125 GLU A N 1
ATOM 975 C CA . GLU A 1 125 ? 3.121 9.626 -14.790 1.00 69.31 125 GLU A CA 1
ATOM 976 C C . GLU A 1 125 ? 4.082 10.421 -15.676 1.00 69.31 125 GLU A C 1
ATOM 978 O O . GLU A 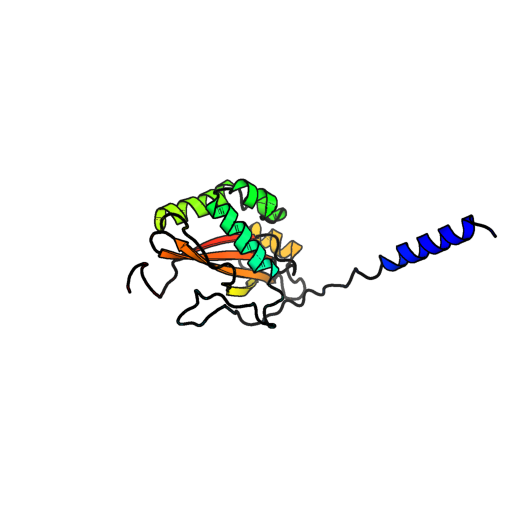1 125 ? 5.157 9.965 -16.083 1.00 69.31 125 GLU A O 1
ATOM 983 N N . ASN A 1 126 ? 3.678 11.644 -16.016 1.00 58.25 126 ASN A N 1
ATOM 984 C CA . ASN A 1 126 ? 4.520 12.560 -16.772 1.00 58.25 126 ASN A CA 1
ATOM 985 C C . ASN A 1 126 ? 5.533 13.214 -15.826 1.00 58.25 126 ASN A C 1
ATOM 987 O O . ASN A 1 126 ? 5.281 14.301 -15.305 1.00 58.25 126 ASN A O 1
ATOM 991 N N . GLY A 1 127 ? 6.730 12.632 -15.714 1.00 51.94 127 GLY A N 1
ATOM 992 C CA . GLY A 1 127 ? 7.843 13.187 -14.930 1.00 51.94 127 GLY A CA 1
ATOM 993 C C . GLY A 1 127 ? 8.356 14.560 -15.407 1.00 51.94 127 GLY A C 1
ATOM 994 O O . GLY A 1 127 ? 9.298 15.106 -14.843 1.00 51.94 127 GLY A O 1
ATOM 995 N N . LYS A 1 128 ? 7.767 15.138 -16.466 1.00 45.47 128 LYS A N 1
ATOM 996 C CA . LYS A 1 128 ? 8.112 16.463 -17.013 1.00 45.47 128 LYS A CA 1
ATOM 997 C C . LYS A 1 128 ? 7.292 17.628 -16.450 1.00 45.47 128 LYS A C 1
ATOM 999 O O . LYS A 1 128 ? 7.704 18.767 -16.654 1.00 45.47 128 LYS A O 1
ATOM 1004 N N . ARG A 1 129 ? 6.145 17.390 -15.798 1.00 40.69 129 ARG A N 1
ATOM 1005 C CA . ARG A 1 129 ? 5.289 18.481 -15.282 1.00 40.69 129 ARG A CA 1
ATOM 1006 C C . ARG A 1 129 ? 5.427 18.742 -13.788 1.00 40.69 129 ARG A C 1
ATOM 1008 O O . ARG A 1 129 ? 5.032 19.819 -13.357 1.00 40.69 129 ARG A O 1
ATOM 1015 N N . ASP A 1 130 ? 6.034 17.829 -13.042 1.00 49.75 130 ASP A N 1
ATOM 1016 C CA . ASP A 1 130 ? 6.175 17.966 -11.601 1.00 49.75 130 ASP A CA 1
ATOM 1017 C C . ASP A 1 130 ? 7.632 17.721 -11.167 1.00 49.75 130 ASP A C 1
ATOM 1019 O O . ASP A 1 130 ? 8.190 16.646 -11.382 1.00 49.75 130 ASP A O 1
ATOM 1023 N N . LYS A 1 131 ? 8.263 18.776 -10.630 1.00 55.31 131 LYS A N 1
ATOM 1024 C CA . LYS A 1 131 ? 9.689 18.853 -10.248 1.00 55.31 131 LYS A CA 1
ATOM 1025 C C . LYS A 1 131 ? 9.932 18.404 -8.801 1.00 55.31 131 LYS A C 1
ATOM 1027 O O . LYS A 1 131 ? 10.892 18.851 -8.177 1.00 55.31 131 LYS A O 1
ATOM 1032 N N . THR A 1 132 ? 9.053 17.587 -8.238 1.00 70.62 132 THR A N 1
ATOM 1033 C CA . THR A 1 132 ? 9.287 16.993 -6.921 1.00 70.62 132 THR A CA 1
ATOM 1034 C C . THR A 1 132 ? 10.540 16.117 -6.959 1.00 70.62 132 THR A C 1
ATOM 1036 O O . THR A 1 132 ? 10.833 15.463 -7.964 1.00 70.62 132 THR A O 1
ATOM 1039 N N . GLU A 1 133 ? 11.300 16.106 -5.860 1.00 75.69 133 GLU A N 1
ATOM 1040 C CA . GLU A 1 133 ? 12.499 15.261 -5.742 1.00 75.69 133 GLU A CA 1
ATOM 1041 C C . GLU A 1 133 ? 12.145 13.778 -5.960 1.00 75.69 133 GLU A C 1
ATOM 1043 O O . GLU A 1 133 ? 12.898 13.051 -6.601 1.00 75.69 133 GLU A O 1
ATOM 1048 N N . PHE A 1 134 ? 10.935 13.374 -5.560 1.00 78.00 134 PHE A N 1
ATOM 1049 C CA . PHE A 1 134 ? 10.342 12.074 -5.870 1.00 78.00 134 PHE A CA 1
ATOM 1050 C C . PHE A 1 134 ? 10.372 11.753 -7.375 1.00 78.00 134 PHE A C 1
ATOM 1052 O O . PHE A 1 134 ? 10.987 10.771 -7.792 1.00 78.00 134 PHE A O 1
ATOM 1059 N N . ASN A 1 135 ? 9.778 12.603 -8.221 1.00 72.81 135 ASN A N 1
ATOM 1060 C CA . ASN A 1 135 ? 9.716 12.350 -9.664 1.00 72.81 135 ASN A CA 1
ATOM 1061 C C . ASN A 1 135 ? 11.097 12.327 -10.313 1.00 72.81 135 ASN A C 1
ATOM 1063 O O . ASN A 1 135 ? 11.314 11.599 -11.280 1.00 72.81 135 ASN A O 1
ATOM 1067 N N . LYS A 1 136 ? 12.041 13.113 -9.791 1.00 76.06 136 LYS A N 1
ATOM 1068 C CA . LYS A 1 136 ? 13.427 13.104 -10.260 1.00 76.06 136 LYS A CA 1
ATOM 1069 C C . LYS A 1 136 ? 14.095 11.757 -9.974 1.00 76.06 136 LYS A C 1
ATOM 1071 O O . LYS A 1 136 ? 14.626 11.164 -10.911 1.00 76.06 136 LYS A O 1
ATOM 1076 N N . ILE A 1 137 ? 14.010 11.267 -8.734 1.00 78.88 137 ILE A N 1
ATOM 1077 C CA . ILE A 1 137 ? 14.571 9.972 -8.317 1.00 78.88 137 ILE A CA 1
ATOM 1078 C C . ILE A 1 137 ? 13.981 8.837 -9.163 1.00 78.88 137 ILE A C 1
ATOM 1080 O O . ILE A 1 137 ? 14.711 8.026 -9.736 1.00 78.88 137 ILE A O 1
ATOM 1084 N N . ILE A 1 138 ? 12.654 8.806 -9.310 1.00 76.62 138 ILE A N 1
ATOM 1085 C CA . ILE A 1 138 ? 11.989 7.718 -10.030 1.00 76.62 138 ILE A CA 1
ATOM 1086 C C . ILE A 1 138 ? 12.222 7.811 -11.545 1.00 76.62 138 ILE A C 1
ATOM 1088 O O . ILE A 1 138 ? 12.462 6.786 -12.181 1.00 76.62 138 ILE A O 1
ATOM 1092 N N . ALA A 1 139 ? 12.242 9.006 -12.145 1.00 75.75 139 ALA A N 1
ATOM 1093 C CA . ALA A 1 139 ? 12.576 9.155 -13.564 1.00 75.75 139 ALA A CA 1
ATOM 1094 C C . ALA A 1 139 ? 14.023 8.753 -13.887 1.00 75.75 139 ALA A C 1
ATOM 1096 O O . ALA A 1 139 ? 14.284 8.285 -14.994 1.00 75.75 139 ALA A O 1
ATOM 1097 N N . GLU A 1 140 ? 14.963 8.953 -12.963 1.00 77.25 140 GLU A N 1
ATOM 1098 C CA . GLU A 1 140 ? 16.357 8.549 -13.148 1.00 77.25 140 GLU A CA 1
ATOM 1099 C C . GLU A 1 140 ? 16.512 7.024 -13.181 1.00 77.25 140 GLU A C 1
ATOM 1101 O O . GLU A 1 140 ? 17.207 6.502 -14.056 1.00 77.25 140 GLU A O 1
ATOM 1106 N N . LYS A 1 141 ? 15.822 6.320 -12.276 1.00 75.75 141 LYS A N 1
ATOM 1107 C CA . LYS A 1 141 ? 15.938 4.864 -12.123 1.00 75.75 141 LYS A CA 1
ATOM 1108 C C . LYS A 1 141 ? 15.010 4.071 -13.049 1.00 75.75 141 LYS A C 1
ATOM 1110 O O . LYS A 1 141 ? 15.439 3.078 -13.629 1.00 75.75 141 LYS A O 1
ATOM 1115 N N . TYR A 1 142 ? 13.769 4.524 -13.227 1.00 74.00 142 TYR A N 1
ATOM 1116 C CA . TYR A 1 142 ? 12.705 3.780 -13.921 1.00 74.00 142 TYR A CA 1
ATOM 1117 C C . TYR A 1 142 ? 12.136 4.500 -15.150 1.00 74.00 142 TYR A C 1
ATOM 1119 O O . TYR A 1 142 ? 11.312 3.942 -15.873 1.00 74.00 142 TYR A O 1
ATOM 1127 N N . GLY A 1 143 ? 12.539 5.747 -15.402 1.00 67.19 143 GLY A N 1
ATOM 1128 C CA . GLY A 1 143 ? 11.986 6.537 -16.495 1.00 67.19 143 GLY A CA 1
ATOM 1129 C C . GLY A 1 143 ? 12.398 6.024 -17.876 1.00 67.19 143 GLY A C 1
ATOM 1130 O O . GLY A 1 143 ? 13.576 5.777 -18.148 1.00 67.19 143 GLY A O 1
ATOM 1131 N N . ASP A 1 144 ? 11.438 5.962 -18.802 1.00 63.62 144 ASP A N 1
ATOM 1132 C CA . ASP A 1 144 ? 11.742 5.669 -20.202 1.00 63.62 144 ASP A CA 1
ATOM 1133 C C . ASP A 1 144 ? 12.455 6.872 -20.855 1.00 63.62 144 ASP A C 1
ATOM 1135 O O . ASP A 1 144 ? 11.870 7.938 -21.112 1.00 63.62 144 ASP A O 1
ATOM 1139 N N . LYS A 1 145 ? 13.753 6.688 -21.133 1.00 55.44 145 LYS A N 1
ATOM 1140 C CA . LYS A 1 145 ? 14.621 7.679 -21.787 1.00 55.44 145 LYS A CA 1
ATOM 1141 C C . LYS A 1 145 ? 14.198 7.966 -23.235 1.00 55.44 145 LYS A C 1
ATOM 1143 O O . LYS A 1 145 ? 14.449 9.072 -23.710 1.00 55.44 145 LYS A O 1
ATOM 1148 N N . LYS A 1 146 ? 13.535 7.026 -23.924 1.00 53.75 146 LYS A N 1
ATOM 1149 C CA . LYS A 1 146 ? 13.075 7.163 -25.319 1.00 53.75 146 LYS A CA 1
ATOM 1150 C C . LYS A 1 146 ? 11.692 7.815 -25.421 1.00 53.75 146 LYS A C 1
ATOM 1152 O O . LYS A 1 146 ? 11.483 8.626 -26.318 1.00 53.75 146 LYS A O 1
ATOM 1157 N N . ALA A 1 147 ? 10.780 7.552 -24.482 1.00 50.69 147 ALA A N 1
ATOM 1158 C CA . ALA A 1 147 ? 9.424 8.127 -24.474 1.00 50.69 147 ALA A CA 1
ATOM 1159 C C . ALA A 1 147 ? 9.284 9.464 -23.711 1.00 50.69 147 ALA A C 1
ATOM 1161 O O . ALA A 1 147 ? 8.173 9.940 -23.463 1.00 50.69 147 ALA A O 1
ATOM 1162 N N . GLY A 1 148 ? 10.404 10.104 -23.358 1.00 50.75 148 GLY A N 1
ATOM 1163 C CA . GLY A 1 148 ? 10.422 11.466 -22.828 1.00 50.75 148 GLY A CA 1
ATOM 1164 C C . GLY A 1 148 ? 10.219 11.596 -21.314 1.00 50.75 148 GLY A C 1
ATOM 1165 O O . GLY A 1 148 ? 9.552 12.547 -20.910 1.00 50.75 148 GLY A O 1
ATOM 1166 N N . LYS A 1 149 ? 10.847 10.732 -20.496 1.00 55.97 149 LYS A N 1
ATOM 1167 C CA . LYS A 1 149 ? 10.768 10.714 -19.014 1.00 55.97 149 LYS A CA 1
ATOM 1168 C C . LYS A 1 149 ? 9.362 10.412 -18.479 1.00 55.97 149 LYS A C 1
ATOM 1170 O O . LYS A 1 149 ? 8.857 11.084 -17.581 1.00 55.97 149 LYS A O 1
ATOM 1175 N N . LYS A 1 150 ? 8.720 9.415 -19.076 1.00 66.38 150 LYS A N 1
ATOM 1176 C CA . LYS A 1 150 ? 7.502 8.799 -18.549 1.00 66.38 150 LYS A CA 1
ATOM 1177 C C . LYS A 1 150 ? 7.890 7.859 -17.414 1.00 66.38 150 LYS A C 1
ATOM 1179 O O . LYS A 1 150 ? 8.816 7.071 -17.593 1.00 66.38 150 LYS A O 1
ATOM 1184 N N . ILE A 1 151 ? 7.219 7.987 -16.276 1.00 68.62 151 ILE A N 1
ATOM 1185 C CA . ILE A 1 151 ? 7.450 7.170 -15.090 1.00 68.62 151 ILE A CA 1
ATOM 1186 C C . ILE A 1 151 ? 6.327 6.135 -15.010 1.00 68.62 151 ILE A C 1
ATOM 1188 O O . ILE A 1 151 ? 5.182 6.500 -14.734 1.00 68.62 151 ILE A O 1
ATOM 1192 N N . PRO A 1 152 ? 6.615 4.864 -15.295 1.00 81.00 152 PRO A N 1
ATOM 1193 C CA . PRO A 1 152 ? 5.635 3.805 -15.167 1.00 81.00 152 PRO A CA 1
ATOM 1194 C C . PRO A 1 152 ? 5.519 3.375 -13.700 1.00 81.00 152 PRO A C 1
ATOM 1196 O O . PRO A 1 152 ? 6.508 3.043 -13.045 1.00 81.00 152 PRO A O 1
ATOM 1199 N N . ILE A 1 153 ? 4.292 3.391 -13.194 1.00 88.50 153 ILE A N 1
ATOM 1200 C CA . ILE A 1 153 ? 3.949 2.987 -11.832 1.00 88.50 153 ILE A CA 1
ATOM 1201 C C . ILE A 1 153 ? 2.782 2.011 -11.865 1.00 88.50 153 ILE A C 1
ATOM 1203 O O . ILE A 1 153 ? 1.932 2.070 -12.755 1.00 88.50 153 ILE A O 1
ATOM 1207 N N . LEU A 1 154 ? 2.718 1.141 -10.868 1.00 93.12 154 LEU A N 1
ATOM 1208 C CA . LEU A 1 154 ? 1.554 0.304 -10.616 1.00 93.12 154 LEU A CA 1
ATOM 1209 C C . LEU A 1 154 ? 0.895 0.762 -9.321 1.00 93.12 154 LEU A C 1
ATOM 1211 O O . LEU A 1 154 ? 1.568 0.885 -8.300 1.00 93.12 154 LEU A O 1
ATOM 1215 N N . PHE A 1 155 ? -0.419 0.968 -9.348 1.00 94.62 155 PHE A N 1
ATOM 1216 C CA . PHE A 1 155 ? -1.204 0.996 -8.121 1.00 94.62 155 PHE A CA 1
ATOM 1217 C C . PHE A 1 155 ? -1.829 -0.374 -7.876 1.00 94.62 155 PHE A C 1
ATOM 1219 O O . PHE A 1 155 ? -2.539 -0.888 -8.739 1.00 94.62 155 PHE A O 1
ATOM 1226 N N . SER A 1 156 ? -1.592 -0.926 -6.688 1.00 97.25 156 SER A N 1
ATOM 1227 C CA . SER A 1 156 ? -2.400 -2.001 -6.114 1.00 97.25 156 SER A CA 1
ATOM 1228 C C . SER A 1 156 ? -3.418 -1.374 -5.165 1.00 97.25 156 SER A C 1
ATOM 1230 O O . SER A 1 156 ? -3.052 -0.645 -4.240 1.00 97.25 156 SER A O 1
ATOM 1232 N N . VAL A 1 157 ? -4.699 -1.608 -5.419 1.00 96.75 157 VAL A N 1
ATOM 1233 C CA . VAL A 1 157 ? -5.822 -1.063 -4.661 1.00 96.75 157 VAL A CA 1
ATOM 1234 C C . VAL A 1 157 ? -6.446 -2.177 -3.834 1.00 96.75 157 VAL A C 1
ATOM 1236 O O . VAL A 1 157 ? -6.928 -3.177 -4.373 1.00 96.75 157 VAL A O 1
ATOM 1239 N N . LYS A 1 158 ? -6.460 -1.982 -2.516 1.00 97.69 158 LYS A N 1
ATOM 1240 C CA . LYS A 1 158 ? -7.093 -2.877 -1.547 1.00 97.69 158 LYS A CA 1
ATOM 1241 C C . LYS A 1 158 ? -8.296 -2.191 -0.920 1.00 97.69 158 LYS A C 1
ATOM 1243 O O . LYS A 1 158 ? -8.184 -1.059 -0.457 1.00 97.69 158 LYS A O 1
ATOM 1248 N N . ILE A 1 159 ? -9.423 -2.886 -0.867 1.00 96.62 159 ILE A N 1
ATOM 1249 C CA . ILE A 1 159 ? -10.579 -2.470 -0.073 1.00 96.62 159 ILE A CA 1
ATOM 1250 C C . ILE A 1 159 ? -10.417 -3.078 1.318 1.00 96.62 159 ILE A C 1
ATOM 1252 O O . ILE A 1 159 ? -10.279 -4.293 1.466 1.00 96.62 159 ILE A O 1
ATOM 1256 N N . VAL A 1 160 ? -10.411 -2.213 2.325 1.00 97.25 160 VAL A N 1
ATOM 1257 C CA . VAL A 1 160 ? -10.143 -2.551 3.721 1.00 97.25 160 VAL A CA 1
ATOM 1258 C C . VAL A 1 160 ? -11.355 -2.183 4.558 1.00 97.25 160 VAL A C 1
ATOM 1260 O O . VAL A 1 160 ? -11.931 -1.105 4.404 1.00 97.25 160 VAL A O 1
ATOM 1263 N N . GLU A 1 161 ? -11.744 -3.091 5.440 1.00 96.62 161 GLU A N 1
ATOM 1264 C CA . GLU A 1 161 ? -12.834 -2.894 6.377 1.00 96.62 161 GLU A CA 1
ATOM 1265 C C . GLU A 1 161 ? -12.315 -2.204 7.633 1.00 96.62 161 GLU A C 1
ATOM 1267 O O . GLU A 1 161 ? -11.433 -2.706 8.334 1.00 96.62 161 GLU A O 1
ATOM 1272 N N . HIS A 1 162 ? -12.882 -1.036 7.905 1.00 96.75 162 HIS A N 1
ATOM 1273 C CA . HIS A 1 162 ? -12.750 -0.334 9.168 1.00 96.75 162 HIS A CA 1
ATOM 1274 C C . HIS A 1 162 ? -14.058 -0.426 9.951 1.00 96.75 162 HIS A C 1
ATOM 1276 O O . HIS A 1 162 ? -15.120 -0.644 9.371 1.00 96.75 162 HIS A O 1
ATOM 1282 N N . GLU A 1 163 ? -13.991 -0.173 11.258 1.00 96.00 163 GLU A N 1
ATOM 1283 C CA . GLU A 1 163 ? -15.157 -0.180 12.158 1.00 96.00 163 GLU A CA 1
ATOM 1284 C C . GLU A 1 163 ? -16.351 0.633 11.619 1.00 96.00 163 GLU A C 1
ATOM 1286 O O . GLU A 1 163 ? -17.497 0.240 11.828 1.00 96.00 163 GLU A O 1
ATOM 1291 N N . ASN A 1 164 ? -16.103 1.746 10.913 1.00 93.62 164 ASN A N 1
ATOM 1292 C CA . ASN A 1 164 ? -17.161 2.649 10.447 1.00 93.62 164 ASN A CA 1
ATOM 1293 C C . ASN A 1 164 ? -17.337 2.706 8.918 1.00 93.62 164 ASN A C 1
ATOM 1295 O O . ASN A 1 164 ? -18.271 3.362 8.455 1.00 93.62 164 ASN A O 1
ATOM 1299 N N . ALA A 1 165 ? -16.459 2.088 8.116 1.00 93.50 165 ALA A N 1
ATOM 1300 C CA . ALA A 1 165 ? -16.509 2.203 6.653 1.00 93.50 165 ALA A CA 1
ATOM 1301 C C . ALA A 1 165 ? -15.648 1.164 5.915 1.00 93.50 165 ALA A C 1
ATOM 1303 O O . ALA A 1 165 ? -14.682 0.633 6.455 1.00 93.50 165 ALA A O 1
ATOM 1304 N N . LEU A 1 166 ? -15.933 0.973 4.622 1.00 93.88 166 LEU A N 1
ATOM 1305 C CA . LEU A 1 166 ? -14.979 0.398 3.671 1.00 93.88 166 LEU A CA 1
ATOM 1306 C C . LEU A 1 166 ? -14.094 1.508 3.088 1.00 93.88 166 LEU A C 1
ATOM 1308 O O . LEU A 1 166 ? -14.585 2.551 2.646 1.00 93.88 166 LEU A O 1
ATOM 1312 N N . VAL A 1 167 ? -12.784 1.277 3.059 1.00 95.69 167 VAL A N 1
ATOM 1313 C CA . VAL A 1 167 ? -11.781 2.271 2.657 1.00 95.69 167 VAL A CA 1
ATOM 1314 C C . VAL A 1 167 ? -10.862 1.681 1.593 1.00 95.69 167 VAL A C 1
ATOM 1316 O O . VAL A 1 167 ? -10.402 0.551 1.715 1.00 95.69 167 VAL A O 1
ATOM 1319 N N . ASN A 1 168 ? -10.566 2.455 0.548 1.00 96.31 168 ASN A N 1
ATOM 1320 C CA . ASN A 1 168 ? -9.589 2.067 -0.465 1.00 96.31 168 ASN A CA 1
ATOM 1321 C C . ASN A 1 168 ? -8.186 2.478 -0.023 1.00 96.31 168 ASN A C 1
ATOM 1323 O O . ASN A 1 168 ? -7.910 3.671 0.097 1.00 96.31 168 ASN A O 1
ATOM 1327 N N . TYR A 1 169 ? -7.285 1.516 0.116 1.00 98.06 169 TYR A N 1
ATOM 1328 C CA . TYR A 1 169 ? -5.851 1.738 0.254 1.00 98.06 169 TYR A CA 1
ATOM 1329 C C . TYR A 1 169 ? -5.174 1.578 -1.100 1.00 98.06 169 TYR A C 1
ATOM 1331 O O . TYR A 1 169 ? -5.410 0.608 -1.814 1.00 98.06 169 TYR A O 1
ATOM 1339 N N . TRP A 1 170 ? -4.343 2.551 -1.448 1.00 97.38 170 TRP A N 1
ATOM 1340 C CA . TRP A 1 170 ? -3.608 2.620 -2.701 1.00 97.38 170 TRP A CA 1
ATOM 1341 C C . TRP A 1 170 ? -2.124 2.466 -2.396 1.00 97.38 170 TRP A C 1
ATOM 1343 O O . TRP A 1 170 ? -1.517 3.350 -1.789 1.00 97.38 170 TRP A O 1
ATOM 1353 N N . PHE A 1 171 ? -1.555 1.350 -2.834 1.00 97.81 171 PHE A N 1
ATOM 1354 C CA . PHE A 1 171 ? -0.136 1.039 -2.731 1.00 97.81 171 PHE A CA 1
ATOM 1355 C C . PHE A 1 171 ? 0.519 1.321 -4.075 1.00 97.81 171 PHE A C 1
ATOM 1357 O O . PHE A 1 171 ? 0.131 0.745 -5.091 1.00 97.81 171 PHE A O 1
ATOM 1364 N N . GLN A 1 172 ? 1.478 2.238 -4.093 1.00 95.19 172 GLN A N 1
ATOM 1365 C CA . GLN A 1 172 ? 2.186 2.637 -5.300 1.00 95.19 172 GLN A CA 1
ATOM 1366 C C . GLN A 1 172 ? 3.503 1.875 -5.396 1.00 95.19 172 GLN A C 1
ATOM 1368 O O . GLN A 1 172 ? 4.303 1.910 -4.465 1.00 95.19 172 GLN A O 1
ATOM 1373 N N . PHE A 1 173 ? 3.755 1.254 -6.542 1.00 93.94 173 PHE A N 1
ATOM 1374 C CA . PHE A 1 173 ? 4.971 0.503 -6.835 1.00 93.94 173 PHE A CA 1
ATOM 1375 C C . PHE A 1 173 ? 5.683 1.095 -8.053 1.00 93.94 173 PHE A C 1
ATOM 1377 O O . PHE A 1 173 ? 5.010 1.580 -8.976 1.00 93.94 173 PHE A O 1
ATOM 1384 N N . PRO A 1 174 ? 7.027 1.036 -8.110 1.00 90.19 174 PRO A N 1
ATOM 1385 C CA . PRO A 1 174 ? 7.709 1.200 -9.382 1.00 90.19 174 PRO A CA 1
ATOM 1386 C C . PRO A 1 174 ? 7.315 0.024 -10.278 1.00 90.19 174 PRO A C 1
ATOM 1388 O O . PRO A 1 174 ? 7.123 -1.091 -9.799 1.00 90.19 174 PRO A O 1
ATOM 1391 N N . ALA A 1 175 ? 7.188 0.241 -11.583 1.00 83.06 175 ALA A N 1
ATOM 1392 C CA . ALA A 1 175 ? 6.945 -0.867 -12.503 1.00 83.06 175 ALA A CA 1
ATOM 1393 C C . ALA A 1 175 ? 8.255 -1.605 -12.860 1.00 83.06 175 ALA A C 1
ATOM 1395 O O . ALA A 1 175 ? 8.637 -1.760 -14.013 1.00 83.06 175 ALA A O 1
ATOM 1396 N N . ASP A 1 176 ? 8.954 -2.069 -11.827 1.00 84.81 176 ASP A N 1
ATOM 1397 C CA . ASP A 1 176 ? 10.198 -2.836 -11.926 1.00 84.81 176 ASP A CA 1
ATOM 1398 C C . ASP A 1 176 ? 9.982 -4.314 -12.296 1.00 84.81 176 ASP A C 1
ATOM 1400 O O . ASP A 1 176 ? 10.939 -5.001 -12.640 1.00 84.81 176 ASP A O 1
ATOM 1404 N N . GLY A 1 177 ? 8.730 -4.780 -12.271 1.00 85.88 177 GLY A N 1
ATOM 1405 C CA . GLY A 1 177 ? 8.345 -6.168 -12.527 1.00 85.88 177 GLY A CA 1
ATOM 1406 C C . GLY A 1 177 ? 8.382 -7.057 -11.281 1.00 85.88 177 GLY A C 1
ATOM 1407 O O . GLY A 1 177 ? 7.779 -8.124 -11.293 1.00 85.88 177 GLY A O 1
ATOM 1408 N N . GLU A 1 178 ? 9.026 -6.606 -10.204 1.00 92.25 178 GLU A N 1
ATOM 1409 C CA . GLU A 1 178 ? 9.142 -7.341 -8.943 1.00 92.25 178 GLU A CA 1
ATOM 1410 C C . GLU A 1 178 ? 8.017 -6.962 -7.979 1.00 92.25 178 GLU A C 1
ATOM 1412 O O . GLU A 1 178 ? 7.485 -7.825 -7.287 1.00 92.25 178 GLU A O 1
ATOM 1417 N N . TYR A 1 179 ? 7.645 -5.676 -7.941 1.00 94.56 179 TYR A N 1
ATOM 1418 C CA . TYR A 1 179 ? 6.553 -5.129 -7.129 1.00 94.56 179 TYR A CA 1
ATOM 1419 C C . TYR A 1 179 ? 6.653 -5.438 -5.626 1.00 94.56 179 TYR A C 1
ATOM 1421 O O . TYR A 1 179 ? 5.643 -5.570 -4.941 1.00 94.56 179 TYR A O 1
ATOM 1429 N N . THR A 1 180 ? 7.875 -5.522 -5.097 1.00 96.69 180 THR A N 1
ATOM 1430 C CA . THR A 1 180 ? 8.137 -5.822 -3.676 1.00 96.69 180 THR A CA 1
ATOM 1431 C C . THR A 1 180 ? 8.424 -4.581 -2.829 1.00 96.69 180 THR A C 1
ATOM 1433 O O . THR A 1 180 ? 8.462 -4.664 -1.601 1.00 96.69 180 THR A O 1
ATOM 1436 N N . LYS A 1 181 ? 8.634 -3.420 -3.466 1.00 96.69 181 LYS A N 1
ATOM 1437 C CA . LYS A 1 181 ? 8.961 -2.152 -2.801 1.00 96.69 181 LYS A CA 1
ATOM 1438 C C . LYS A 1 181 ? 7.981 -1.045 -3.181 1.00 96.69 181 LYS A C 1
ATOM 1440 O O . LYS A 1 181 ? 7.656 -0.853 -4.348 1.00 96.69 181 LYS A O 1
ATOM 1445 N N . LEU A 1 182 ? 7.549 -0.286 -2.183 1.00 95.19 182 LEU A N 1
ATOM 1446 C CA . LEU A 1 182 ? 6.619 0.824 -2.287 1.00 95.19 182 LEU A CA 1
ATOM 1447 C C . LEU A 1 182 ? 7.334 2.132 -2.618 1.00 95.19 182 LEU A C 1
ATOM 1449 O O . LEU A 1 182 ? 8.369 2.475 -2.047 1.00 95.19 182 LEU A O 1
ATOM 1453 N N . LEU A 1 183 ? 6.692 2.904 -3.484 1.00 92.88 183 LEU A N 1
ATOM 1454 C CA . LEU A 1 183 ? 6.916 4.334 -3.663 1.00 92.88 183 LEU A CA 1
ATOM 1455 C C . LEU A 1 183 ? 6.060 5.167 -2.704 1.00 92.88 183 LEU A C 1
ATOM 1457 O O . LEU A 1 183 ? 6.428 6.289 -2.371 1.00 92.88 183 LEU A O 1
ATOM 1461 N N . GLY A 1 184 ? 4.913 4.631 -2.282 1.00 93.25 184 GLY A N 1
ATOM 1462 C CA . GLY A 1 184 ? 3.948 5.351 -1.464 1.00 93.25 184 GLY A CA 1
ATOM 1463 C C . GLY A 1 184 ? 2.751 4.502 -1.064 1.00 93.25 184 GLY A C 1
ATOM 1464 O O . GLY A 1 184 ? 2.432 3.498 -1.702 1.00 93.25 184 GLY A O 1
ATOM 1465 N N . VAL A 1 185 ? 2.076 4.939 -0.004 1.00 95.94 185 VAL A N 1
ATOM 1466 C CA . VAL A 1 185 ? 0.792 4.400 0.444 1.00 95.94 185 VAL A CA 1
ATOM 1467 C C . VAL A 1 185 ? -0.108 5.549 0.886 1.00 95.94 185 VAL A C 1
ATOM 1469 O O . VAL A 1 185 ? 0.328 6.456 1.592 1.00 95.94 185 VAL A O 1
ATOM 1472 N N . PHE A 1 186 ? -1.367 5.527 0.463 1.00 95.06 186 PHE A N 1
ATOM 1473 C CA . PHE A 1 186 ? -2.392 6.465 0.921 1.00 95.06 186 PHE A CA 1
ATOM 1474 C C . PHE A 1 186 ? -3.770 5.809 0.875 1.00 95.06 186 PHE A C 1
ATOM 1476 O O . PHE A 1 186 ? -3.956 4.771 0.243 1.00 95.06 186 PHE A O 1
ATOM 1483 N N . TYR A 1 187 ? -4.756 6.428 1.519 1.00 94.56 187 TYR A N 1
ATOM 1484 C CA . TYR A 1 187 ? -6.128 5.933 1.525 1.00 94.56 187 TYR A CA 1
ATOM 1485 C C . TYR A 1 187 ? -7.102 6.951 0.932 1.00 94.56 187 TYR A C 1
ATOM 1487 O O . TYR A 1 187 ? -6.872 8.162 0.934 1.00 94.56 187 TYR A O 1
ATOM 1495 N N . LYS A 1 188 ? -8.219 6.444 0.415 1.00 90.62 188 LYS A N 1
ATOM 1496 C CA . LYS A 1 188 ? -9.359 7.218 -0.072 1.00 90.62 188 LYS A CA 1
ATOM 1497 C C . LYS A 1 188 ? -10.640 6.561 0.409 1.00 90.62 188 LYS A C 1
ATOM 1499 O O . LYS A 1 188 ? -10.744 5.339 0.452 1.00 90.62 188 LYS A O 1
ATOM 1504 N N . GLU A 1 189 ? -11.623 7.383 0.744 1.00 83.75 189 GLU A N 1
ATOM 1505 C CA . GLU A 1 189 ? -12.970 6.893 1.030 1.00 83.75 189 GLU A CA 1
ATOM 1506 C C . GLU A 1 189 ? -13.509 6.112 -0.175 1.00 83.75 189 GLU A C 1
ATOM 1508 O O . GLU A 1 189 ? -13.334 6.546 -1.322 1.00 83.75 189 GLU A O 1
ATOM 1513 N N . LYS A 1 190 ? -14.140 4.956 0.059 1.00 78.69 190 LYS A N 1
ATOM 1514 C CA . LYS A 1 190 ? -14.818 4.228 -1.014 1.00 78.69 190 LYS A CA 1
ATOM 1515 C C . LYS A 1 190 ? -16.122 4.952 -1.337 1.00 78.69 190 LYS A C 1
ATOM 1517 O O . LYS A 1 190 ? -17.095 4.882 -0.593 1.00 78.69 190 LYS A O 1
ATOM 1522 N N . VAL A 1 191 ? -16.143 5.670 -2.457 1.00 66.38 191 VAL A N 1
ATOM 1523 C CA . VAL A 1 191 ? -17.352 6.354 -2.923 1.00 66.38 191 VAL A CA 1
ATOM 1524 C C . VAL A 1 191 ? -18.258 5.322 -3.600 1.00 66.38 191 VAL A C 1
ATOM 1526 O O . VAL A 1 191 ? -17.982 4.894 -4.716 1.00 66.38 191 VAL A O 1
ATOM 1529 N N . GLY A 1 192 ? -19.330 4.919 -2.915 1.00 60.19 192 GLY A N 1
ATOM 1530 C CA . GLY A 1 192 ? -20.342 3.997 -3.438 1.00 60.19 192 GLY A CA 1
ATOM 1531 C C . GLY A 1 192 ? -20.257 2.580 -2.857 1.00 60.19 192 GLY A C 1
ATOM 1532 O O . GLY A 1 192 ? -19.219 1.930 -2.949 1.00 60.19 192 GLY A O 1
ATOM 1533 N N . THR A 1 193 ? -21.413 2.158 -2.326 1.00 44.72 193 THR A N 1
ATOM 1534 C CA . THR A 1 193 ? -21.845 0.876 -1.719 1.00 44.72 193 THR A CA 1
ATOM 1535 C C . THR A 1 193 ? -21.533 0.603 -0.231 1.00 44.72 193 THR A C 1
ATOM 1537 O O . THR A 1 193 ? -20.502 0.050 0.130 1.00 44.72 193 THR A O 1
ATOM 1540 N N . ARG A 1 194 ? -22.581 0.912 0.565 1.00 45.78 194 ARG A N 1
ATOM 1541 C CA . ARG A 1 194 ? -22.991 0.500 1.928 1.00 45.78 194 ARG A CA 1
ATOM 1542 C C . ARG A 1 194 ? -22.164 0.965 3.135 1.00 45.78 194 ARG A C 1
ATOM 1544 O O . ARG A 1 194 ? -21.022 0.575 3.333 1.00 45.78 194 ARG A O 1
ATOM 1551 N N . ASN A 1 195 ? -22.855 1.690 4.021 1.00 42.81 195 ASN A N 1
ATOM 1552 C CA . ASN A 1 195 ? -22.526 1.736 5.443 1.00 42.81 195 ASN A CA 1
ATOM 1553 C C . ASN A 1 195 ? -22.546 0.303 5.991 1.00 42.81 195 ASN A C 1
ATOM 1555 O O . ASN A 1 195 ? -23.485 -0.454 5.718 1.00 42.81 195 ASN A O 1
ATOM 1559 N N . VAL A 1 196 ? -21.522 -0.056 6.760 1.00 43.31 196 VAL A N 1
ATOM 1560 C CA . VAL A 1 196 ? -21.454 -1.320 7.498 1.00 43.31 196 VAL A CA 1
ATOM 1561 C C . VAL A 1 196 ? -22.735 -1.447 8.348 1.00 43.31 196 VAL A C 1
ATOM 1563 O O . VAL A 1 196 ? -23.033 -0.557 9.140 1.00 43.31 196 VAL A O 1
ATOM 1566 N N . GLY A 1 197 ? -23.539 -2.502 8.140 1.00 43.88 197 GLY A N 1
ATOM 1567 C CA . GLY A 1 197 ? -24.720 -2.806 8.971 1.00 43.88 197 GLY A CA 1
ATOM 1568 C C . GLY A 1 197 ? -26.123 -2.625 8.365 1.00 43.88 197 GLY A C 1
ATOM 1569 O O . GLY A 1 197 ? -27.097 -2.765 9.100 1.00 43.88 197 GLY A O 1
ATOM 1570 N N . GLN A 1 198 ? -26.284 -2.358 7.065 1.00 34.22 198 GLN A N 1
ATOM 1571 C CA . GLN A 1 198 ? -27.603 -2.458 6.411 1.00 34.22 198 GLN A CA 1
ATOM 1572 C C . GLN A 1 198 ? -27.770 -3.821 5.715 1.00 34.22 198 GLN A C 1
ATOM 1574 O O . GLN A 1 198 ? -27.292 -4.005 4.591 1.00 34.22 198 GLN A O 1
ATOM 1579 N N . PHE A 1 199 ? -28.416 -4.759 6.419 1.00 39.50 199 PHE A N 1
ATOM 1580 C CA . PHE A 1 199 ? -29.007 -5.985 5.863 1.00 39.50 199 PHE A CA 1
ATOM 1581 C C . PHE A 1 199 ? -30.396 -5.695 5.292 1.00 39.50 199 PHE A C 1
ATOM 1583 O O . PHE A 1 199 ? -31.138 -4.918 5.937 1.00 39.50 199 PHE A O 1
#

Secondary structure (DSSP, 8-state):
--HHHHHHHHHHHHHHTTTT--------------EESS-SS------PPPTTTGGGHHHHHHHHHHHHHHHTT-HHHIIIIIB-GGGTTTS-HHHHHHHHHHHHHHH--EEEE-TT--EEEEEEEETTT---HHHHHHHHHH-BTTTTSEEEEEEEEEEEEETTEEEEEEEEEESSSS--SBSEEEEEE--SS--TT--